Protein AF-A0A5B0E0C5-F1 (afdb_monomer)

Solvent-accessible surface area (backbone atoms only — not comparable to full-atom values): 12054 Å² total; per-residue (Å²): 98,39,35,40,28,27,58,35,33,71,45,57,53,33,48,33,28,38,76,71,72,29,52,38,32,21,15,15,78,53,71,60,78,51,89,74,62,66,46,72,39,62,48,81,82,54,51,77,75,72,45,58,34,36,38,34,46,52,90,41,83,67,39,26,38,94,46,55,49,54,47,16,29,95,55,31,80,88,58,38,73,24,61,70,48,48,49,49,24,49,53,55,24,49,54,49,34,50,44,69,75,63,53,76,39,59,30,31,37,39,42,35,52,60,53,27,71,73,36,32,72,67,52,48,77,61,79,43,74,48,46,32,15,35,25,13,77,44,79,87,42,83,17,25,31,55,55,58,40,24,33,38,69,32,71,80,58,75,81,87,73,72,78,33,77,46,86,52,87,80,36,39,52,57,68,74,66,58,68,90,48,96,54,61,61,60,44,52,52,66,60,63,61,81,41,63,40,45,21,41,50,46,34,46,58,53,46,52,48,55,51,51,55,53,53,51,55,53,51,54,65,73,75,107

Sequence (224 aa):
MRVLIGGEHNGVVRDAFIARGHYAVSCDFSPSKVGGPHHQGDWSDIEGDGWDLAIFHRTCTFLANSGAKHLYLNMSKNGGLNEDRWLEMGRHAWAFWHHMQNCPVRFAAWENPVMLGYAQLMIGKPDQIVQPWWFGHDENGPDNVKKATAWRLKGGLPKLGPTGTLDGSTARDEVHQMAPTADPEERRMARSKFTPGHAEAIAEQWGDWVRMCKEAELLERNVA

Mean predicted aligned error: 3.34 Å

Organism: NCBI:txid2565783

Secondary structure (DSSP, 8-state):
-EEEEET-SS-HHHHHHHHTT-EEEEEESSPPSSSS-EEES-GGGTTTS--SEEEEE---TTTBGGGGGGGBGGGSGGG-B-HHHHHHHHHHHHHHHHHHHH---SEEEEEEESB-HHHHHHH---SEEE-GGGG---TTSTT-B---EEEEEETTPPPPPP-SS--STT-B-HHHHPPPPSSHHHHHHHHHPPPHHHHHHHHHHHHHHHHHHHHHHHHHHHH-

pLDDT: mean 95.89, std 4.1, range [62.88, 98.88]

Foldseek 3Di:
DEEEEEQDQACLLVVLLVVVVYHYEYEECDHRPDDDHYHNDHCVVCLPVDGLEYEHEDDCCLWAPLCVLVQAPVSDVVRPGPVVSVVVLVVSLQVLQVCVVPRPHQKYKYKDFHTDPVSCVRNPAAPDWDALQLQDADLPAPSLAGTIIGMHTGNPQDDQGRPYDDPNPSRYDCLSPPDQDPDNVVNVVVSSDDGNSVSNSCSPRRVVVSVVVVVVVVVVVVVD

Radius of gyration: 18.38 Å; Cα contacts (8 Å, |Δi|>4): 413; chains: 1; bounding box: 56×35×52 Å

Nearest PDB structures (foldseek):
  3ax6-assembly2_C  TM=6.712E-01  e=2.598E-02  Thermotoga maritima MSB8
  7xqm-assembly1_D  TM=7.383E-01  e=6.547E-02  Thermus thermophilus HB27
  3ax6-assembly2_D  TM=6.364E-01  e=5.788E-02  Thermotoga maritima MSB8
  6nei-assembly1_A  TM=5.055E-01  e=1.458E-01  Thalictrum flavum subsp. glaucum
  3d4o-assembly2_B  TM=5.574E-01  e=9.048E+00  Halalkalibacterium halodurans

Structure (mmCIF, N/CA/C/O backbone):
data_AF-A0A5B0E0C5-F1
#
_entry.id   AF-A0A5B0E0C5-F1
#
loop_
_atom_site.group_PDB
_atom_site.id
_atom_site.type_symbol
_atom_site.label_atom_id
_atom_site.label_alt_id
_atom_site.label_comp_id
_atom_site.label_asym_id
_atom_site.label_entity_id
_atom_site.label_seq_id
_atom_site.pdbx_PDB_ins_code
_atom_site.Cartn_x
_atom_site.Cartn_y
_atom_s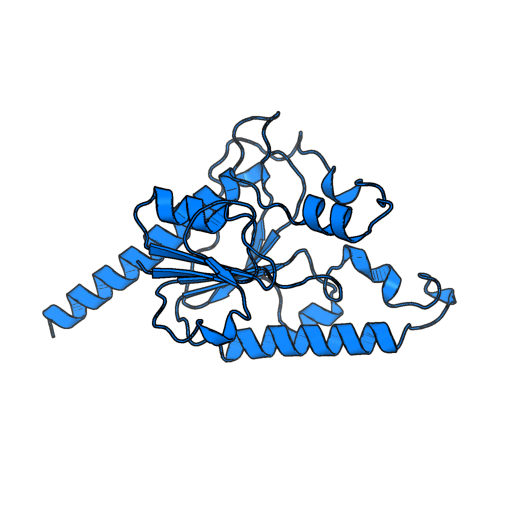ite.Cartn_z
_atom_site.occupancy
_atom_site.B_iso_or_equiv
_atom_site.auth_seq_id
_atom_site.auth_comp_id
_atom_site.auth_asym_id
_atom_site.auth_atom_id
_atom_site.pdbx_PDB_model_num
ATOM 1 N N . MET A 1 1 ? -11.634 -1.631 16.302 1.00 96.94 1 MET A N 1
ATOM 2 C CA . MET A 1 1 ? -12.191 -2.066 15.002 1.00 96.94 1 MET A CA 1
ATOM 3 C C . MET A 1 1 ? -11.461 -3.313 14.524 1.00 96.94 1 MET A C 1
ATOM 5 O O . MET A 1 1 ? -10.404 -3.613 15.080 1.00 96.94 1 MET A O 1
ATOM 9 N N . ARG A 1 2 ? -12.030 -4.030 13.552 1.00 98.56 2 ARG A N 1
ATOM 10 C CA . ARG A 1 2 ? -11.416 -5.197 12.903 1.00 98.56 2 ARG A CA 1
ATOM 11 C C . ARG A 1 2 ? -10.767 -4.773 11.584 1.00 98.56 2 ARG A C 1
ATOM 13 O O . ARG A 1 2 ? -11.458 -4.208 10.740 1.00 98.56 2 ARG A O 1
ATOM 20 N N . VAL A 1 3 ? -9.480 -5.059 11.403 1.00 98.81 3 VAL A N 1
ATOM 21 C CA . VAL A 1 3 ? -8.690 -4.632 10.237 1.00 98.81 3 VAL A CA 1
ATOM 22 C C . VAL A 1 3 ? -8.048 -5.825 9.531 1.00 98.81 3 VAL A C 1
ATOM 24 O O . VAL A 1 3 ? -7.378 -6.631 10.174 1.00 98.81 3 VAL A O 1
ATOM 27 N N . LEU A 1 4 ? -8.220 -5.910 8.213 1.00 98.81 4 LEU A N 1
ATOM 28 C CA . LEU A 1 4 ? -7.542 -6.880 7.352 1.00 98.81 4 LEU A CA 1
ATOM 29 C C . LEU A 1 4 ? -6.406 -6.203 6.583 1.00 98.81 4 LEU A C 1
ATOM 31 O O . LEU A 1 4 ? -6.620 -5.165 5.960 1.00 98.81 4 LEU A O 1
ATOM 35 N N . ILE A 1 5 ? -5.219 -6.807 6.580 1.00 98.69 5 ILE A N 1
ATOM 36 C CA . ILE A 1 5 ? -4.084 -6.371 5.764 1.00 98.69 5 ILE A CA 1
ATOM 37 C C . ILE A 1 5 ? -3.712 -7.502 4.798 1.00 98.69 5 ILE A C 1
ATOM 39 O O . ILE A 1 5 ? -2.958 -8.408 5.143 1.00 98.69 5 ILE A O 1
ATOM 43 N N . GLY A 1 6 ? -4.271 -7.474 3.589 1.00 98.00 6 GLY A N 1
ATOM 44 C CA . GLY A 1 6 ? -4.001 -8.449 2.531 1.00 98.00 6 GLY A CA 1
ATOM 45 C C . GLY A 1 6 ? -2.699 -8.162 1.782 1.00 98.00 6 GLY A C 1
ATOM 46 O O . GLY A 1 6 ? -2.396 -7.013 1.476 1.00 98.00 6 GLY A O 1
ATOM 47 N N . GLY A 1 7 ? -1.941 -9.207 1.456 1.00 95.56 7 GLY A N 1
ATOM 48 C CA . GLY A 1 7 ? -0.631 -9.127 0.804 1.00 95.56 7 GLY A CA 1
ATOM 49 C C . GLY A 1 7 ? 0.510 -8.695 1.731 1.00 95.56 7 GLY A C 1
ATOM 50 O O . GLY A 1 7 ? 1.507 -8.151 1.255 1.00 95.56 7 GLY A O 1
ATOM 51 N N . GLU A 1 8 ? 0.363 -8.881 3.048 1.00 94.56 8 GLU A N 1
ATOM 52 C CA . GLU A 1 8 ? 1.384 -8.524 4.036 1.00 94.56 8 GLU A CA 1
ATOM 53 C C . GLU A 1 8 ? 1.875 -9.741 4.830 1.00 94.56 8 GLU A C 1
ATOM 55 O O . GLU A 1 8 ? 1.153 -10.326 5.632 1.00 94.56 8 GLU A O 1
ATOM 60 N N . HIS A 1 9 ? 3.170 -10.035 4.716 1.00 90.69 9 HIS A N 1
ATOM 61 C CA . HIS A 1 9 ? 3.862 -11.015 5.563 1.00 90.69 9 HIS A CA 1
ATOM 62 C C . HIS A 1 9 ? 4.820 -10.377 6.588 1.00 90.69 9 HIS A C 1
ATOM 64 O O . HIS A 1 9 ? 5.252 -11.056 7.518 1.00 90.69 9 HIS A O 1
ATOM 70 N N . ASN A 1 10 ? 5.177 -9.089 6.449 1.00 92.06 10 ASN A N 1
ATOM 71 C CA . ASN A 1 10 ? 6.118 -8.410 7.363 1.00 92.06 10 ASN A CA 1
ATOM 72 C C . ASN A 1 10 ? 5.461 -7.872 8.645 1.00 92.06 10 ASN A C 1
ATOM 74 O O . ASN A 1 10 ? 6.181 -7.542 9.579 1.00 92.06 10 ASN A O 1
ATOM 78 N N . GLY A 1 11 ? 4.129 -7.763 8.676 1.00 95.25 11 GLY A N 1
ATOM 79 C CA . GLY A 1 11 ? 3.355 -7.337 9.846 1.00 95.25 11 GLY A CA 1
ATOM 80 C C . GLY A 1 11 ? 3.430 -5.849 10.201 1.00 95.25 11 GLY A C 1
ATOM 81 O O . GLY A 1 11 ? 2.867 -5.467 11.214 1.00 95.25 11 GLY A O 1
ATOM 82 N N . VAL A 1 12 ? 4.087 -4.998 9.407 1.00 97.44 12 VAL A N 1
ATOM 83 C CA . VAL A 1 12 ? 4.350 -3.590 9.767 1.00 97.44 12 VAL A CA 1
ATOM 84 C C . VAL A 1 12 ? 3.052 -2.787 9.908 1.00 97.44 12 VAL A C 1
ATOM 86 O O . VAL A 1 12 ? 2.867 -2.083 10.898 1.00 97.44 12 VAL A O 1
ATOM 89 N N . VAL A 1 13 ? 2.135 -2.908 8.945 1.00 98.38 13 VAL A N 1
ATOM 90 C CA . VAL A 1 13 ? 0.839 -2.219 8.977 1.00 98.38 13 VAL A CA 1
ATOM 91 C C . VAL A 1 13 ? -0.073 -2.868 10.011 1.00 98.38 13 VAL A C 1
ATOM 93 O O . VAL A 1 13 ? -0.671 -2.160 10.821 1.00 98.38 13 VAL A O 1
ATOM 96 N N . ARG A 1 14 ? -0.142 -4.206 10.052 1.00 98.44 14 ARG A N 1
ATOM 97 C CA . ARG A 1 14 ? -0.896 -4.930 11.088 1.00 98.44 14 ARG A CA 1
ATOM 98 C C . ARG A 1 14 ? -0.499 -4.487 12.497 1.00 98.44 14 ARG A C 1
ATOM 100 O O . ARG A 1 14 ? -1.372 -4.168 13.302 1.00 98.44 14 ARG A O 1
ATOM 107 N N . ASP A 1 15 ? 0.794 -4.462 12.789 1.00 98.38 15 ASP A N 1
ATOM 108 C CA . ASP A 1 15 ? 1.309 -4.169 14.124 1.00 98.38 15 ASP A CA 1
ATOM 109 C C . ASP A 1 15 ? 1.079 -2.701 14.498 1.00 98.38 15 ASP A C 1
ATOM 111 O O . ASP A 1 15 ? 0.745 -2.424 15.649 1.00 98.38 15 ASP A O 1
ATOM 115 N N . ALA A 1 16 ? 1.122 -1.775 13.531 1.00 98.56 16 ALA A N 1
ATOM 116 C CA . ALA A 1 16 ? 0.711 -0.387 13.748 1.00 98.56 16 ALA A CA 1
ATOM 117 C C . ALA A 1 16 ? -0.768 -0.272 14.174 1.00 98.56 16 ALA A C 1
ATOM 119 O O . ALA A 1 16 ? -1.091 0.475 15.100 1.00 98.56 16 ALA A O 1
ATOM 120 N N . PHE A 1 17 ? -1.680 -1.050 13.575 1.00 98.75 17 PHE A N 1
ATOM 121 C CA . PHE A 1 17 ? -3.076 -1.100 14.032 1.00 98.75 17 PHE A CA 1
ATOM 122 C C . PHE A 1 17 ? -3.219 -1.767 15.413 1.00 98.75 17 PHE A C 1
ATOM 124 O O . PHE A 1 17 ? -3.984 -1.273 16.246 1.00 98.75 17 PHE A O 1
ATOM 131 N N . ILE A 1 18 ? -2.483 -2.852 15.687 1.00 98.56 18 ILE A N 1
ATOM 132 C CA . ILE A 1 18 ? -2.491 -3.528 17.001 1.00 98.56 18 ILE A CA 1
ATOM 133 C C . ILE A 1 18 ? -2.004 -2.585 18.103 1.00 98.56 18 ILE A C 1
ATOM 135 O O . ILE A 1 18 ? -2.631 -2.512 19.160 1.00 98.56 18 ILE A O 1
ATOM 139 N N . ALA A 1 19 ? -0.940 -1.819 17.853 1.00 98.25 19 ALA A N 1
ATOM 140 C CA . ALA A 1 19 ? -0.394 -0.849 18.801 1.00 98.25 19 ALA A CA 1
ATOM 141 C C . ALA A 1 19 ? -1.416 0.230 19.203 1.00 98.25 19 ALA A C 1
ATOM 143 O O . ALA A 1 19 ? -1.362 0.754 20.313 1.00 98.25 19 ALA A O 1
ATOM 144 N N . ARG A 1 20 ? -2.397 0.512 18.335 1.00 98.06 20 ARG A N 1
ATOM 145 C CA . ARG A 1 20 ? -3.521 1.429 18.596 1.00 98.06 20 ARG A CA 1
ATOM 146 C C . ARG A 1 20 ? -4.748 0.747 19.221 1.00 98.06 20 ARG A C 1
ATOM 148 O O . ARG A 1 20 ? -5.813 1.352 19.323 1.00 98.06 20 ARG A O 1
ATOM 155 N N . GLY A 1 21 ? -4.629 -0.515 19.635 1.00 97.88 21 GLY A N 1
ATOM 156 C CA . GLY A 1 21 ? -5.704 -1.275 20.280 1.00 97.88 21 GLY A CA 1
ATOM 157 C C . GLY A 1 21 ? -6.756 -1.822 19.311 1.00 97.88 21 GLY A C 1
ATOM 158 O O . GLY A 1 21 ? -7.884 -2.115 19.713 1.00 97.88 21 GLY A O 1
ATOM 159 N N . HIS A 1 22 ? -6.436 -1.939 18.021 1.00 98.25 22 HIS A N 1
ATOM 160 C CA . HIS A 1 22 ? -7.326 -2.557 17.043 1.00 98.25 22 HIS A CA 1
ATOM 161 C C . HIS A 1 22 ? -7.067 -4.061 16.909 1.00 98.25 22 HIS A C 1
ATOM 163 O O . HIS A 1 22 ? -5.956 -4.544 17.106 1.00 98.25 22 HIS A O 1
ATOM 169 N N . TYR A 1 23 ? -8.104 -4.812 16.535 1.00 98.44 23 TYR A N 1
ATOM 170 C CA . TYR A 1 23 ? -7.944 -6.205 16.135 1.00 98.44 23 TYR A CA 1
ATOM 171 C C . TYR A 1 23 ? -7.517 -6.226 14.669 1.00 98.44 23 TYR A C 1
ATOM 173 O O . TYR A 1 23 ? -8.329 -5.893 13.806 1.00 98.44 23 TYR A O 1
ATOM 181 N N . ALA A 1 24 ? -6.266 -6.579 14.383 1.00 98.69 24 ALA A N 1
ATOM 182 C CA . ALA A 1 24 ? -5.739 -6.592 13.023 1.00 98.69 24 ALA A CA 1
ATOM 183 C C . ALA A 1 24 ? -5.134 -7.949 12.661 1.00 98.69 24 ALA A C 1
ATOM 185 O O . ALA A 1 24 ? -4.434 -8.559 13.470 1.00 98.69 24 ALA A O 1
ATOM 186 N N . VAL A 1 25 ? -5.392 -8.398 11.434 1.00 98.69 25 VAL A N 1
ATOM 187 C CA . VAL A 1 25 ? -4.877 -9.656 10.881 1.00 98.69 25 VAL A CA 1
ATOM 188 C C . VAL A 1 25 ? -4.207 -9.363 9.549 1.00 98.69 25 VAL A C 1
ATOM 190 O O . VAL A 1 25 ? -4.807 -8.738 8.674 1.00 98.69 25 VAL A O 1
ATOM 193 N N . SER A 1 26 ? -2.963 -9.814 9.393 1.00 98.38 26 SER A N 1
ATOM 194 C CA . SER A 1 26 ? -2.293 -9.805 8.093 1.00 98.38 26 SER A CA 1
ATOM 195 C C . SER A 1 26 ? -2.597 -11.087 7.319 1.00 98.38 26 SER A C 1
ATOM 197 O O . SER A 1 26 ? -2.870 -12.126 7.918 1.00 98.38 26 SER A O 1
ATOM 199 N N . CYS A 1 27 ? -2.549 -11.030 5.994 1.00 98.00 27 CYS A N 1
ATOM 200 C CA . CYS A 1 27 ? -2.839 -12.154 5.114 1.00 98.00 27 CYS A CA 1
ATOM 201 C C . CYS A 1 27 ? -1.841 -12.190 3.957 1.00 98.00 27 CYS A C 1
ATOM 203 O O . CYS A 1 27 ? -1.684 -11.191 3.262 1.00 98.00 27 CYS A O 1
ATOM 205 N N . ASP A 1 28 ? -1.173 -13.317 3.731 1.00 96.50 28 ASP A N 1
ATOM 206 C CA . ASP A 1 28 ? -0.223 -13.522 2.626 1.00 96.50 28 ASP A CA 1
ATOM 207 C C . ASP A 1 28 ? -0.119 -15.030 2.346 1.00 96.50 28 ASP A C 1
ATOM 209 O O . ASP A 1 28 ? -0.372 -15.846 3.228 1.00 96.50 28 ASP A O 1
ATOM 213 N N . PHE A 1 29 ? 0.274 -15.428 1.137 1.00 95.44 29 PHE A N 1
ATOM 214 C CA . PHE A 1 29 ? 0.568 -16.840 0.856 1.00 95.44 29 PHE A CA 1
AT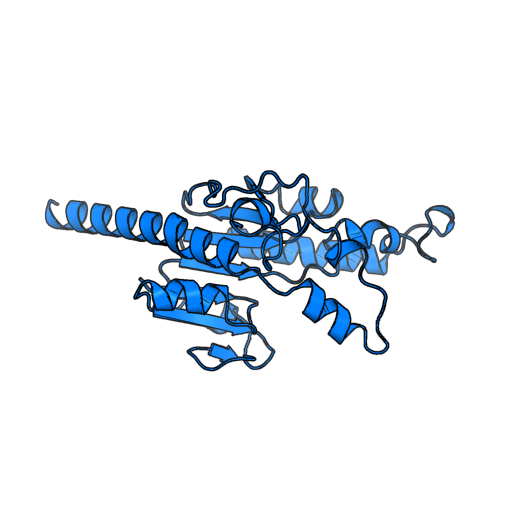OM 215 C C . PHE A 1 29 ? 1.815 -17.329 1.608 1.00 95.44 29 PHE A C 1
ATOM 217 O O . PHE A 1 29 ? 1.962 -18.518 1.909 1.00 95.44 29 PHE A O 1
ATOM 224 N N . SER A 1 30 ? 2.727 -16.404 1.895 1.00 93.00 30 SER A N 1
ATOM 225 C CA . SER A 1 30 ? 3.944 -16.631 2.662 1.00 93.00 30 SER A CA 1
ATOM 226 C C . SER A 1 30 ? 3.631 -16.614 4.157 1.00 93.00 30 SER A C 1
ATOM 228 O O . SER A 1 30 ? 2.822 -15.795 4.590 1.00 93.00 30 SER A O 1
ATOM 230 N N . PRO A 1 31 ? 4.316 -17.428 4.975 1.00 94.88 31 PRO A N 1
ATOM 231 C CA . PRO A 1 31 ? 4.191 -17.319 6.421 1.00 94.88 31 PRO A CA 1
ATOM 232 C C . PRO A 1 31 ? 4.636 -15.930 6.897 1.00 94.88 31 PRO A C 1
ATOM 234 O O . PRO A 1 31 ? 5.540 -15.312 6.318 1.00 94.88 31 PRO A O 1
ATOM 237 N N . SER A 1 32 ? 4.040 -15.451 7.990 1.00 93.44 32 SER A N 1
ATOM 238 C CA . SER A 1 32 ? 4.472 -14.195 8.599 1.00 93.44 32 SER A CA 1
ATOM 239 C C . SER A 1 32 ? 5.934 -14.277 9.046 1.00 93.44 32 SER A C 1
ATOM 241 O O . SER A 1 32 ? 6.369 -15.262 9.640 1.00 93.44 32 SER A O 1
ATOM 243 N N . LYS A 1 33 ? 6.701 -13.215 8.776 1.00 90.62 33 LYS A N 1
ATOM 244 C CA . LYS A 1 33 ? 8.105 -13.096 9.205 1.00 90.62 33 LYS A CA 1
ATOM 245 C C . LYS A 1 33 ? 8.259 -12.708 10.675 1.00 90.62 33 LYS A C 1
ATOM 247 O O . LYS A 1 33 ? 9.368 -12.737 11.200 1.00 90.62 33 LYS A O 1
ATOM 252 N N . VAL A 1 34 ? 7.165 -12.314 11.314 1.00 91.19 34 VAL A N 1
ATOM 253 C CA . VAL A 1 34 ? 7.100 -11.882 12.710 1.00 91.19 34 VAL A CA 1
ATOM 254 C C . VAL A 1 34 ? 5.926 -12.581 13.396 1.00 91.19 34 VAL A C 1
ATOM 256 O O . VAL A 1 34 ? 5.030 -13.104 12.737 1.00 91.19 34 VAL A O 1
ATOM 259 N N . GLY A 1 35 ? 5.915 -12.605 14.728 1.00 92.19 35 GLY A N 1
ATOM 260 C CA . GLY A 1 35 ? 4.761 -13.113 15.474 1.00 92.19 35 GLY A CA 1
ATOM 261 C C . GLY A 1 35 ? 3.515 -12.240 15.276 1.00 92.19 35 GLY A C 1
ATOM 262 O O . GLY A 1 35 ? 3.615 -11.101 14.829 1.00 92.19 35 GLY A O 1
ATOM 263 N N . GLY A 1 36 ? 2.340 -12.766 15.629 1.00 94.25 36 GLY A N 1
ATOM 264 C CA . GLY A 1 36 ? 1.072 -12.026 15.634 1.00 94.25 36 GLY A CA 1
ATOM 265 C C . GLY A 1 36 ? -0.027 -12.677 14.787 1.00 94.25 36 GLY A C 1
ATOM 266 O O . GLY A 1 36 ? 0.220 -13.692 14.132 1.00 94.25 36 GLY A O 1
ATOM 267 N N . PRO A 1 37 ? -1.252 -12.120 14.800 1.00 97.75 37 PRO A N 1
ATOM 268 C CA . PRO A 1 37 ? -2.365 -12.649 14.020 1.00 97.75 37 PRO A CA 1
ATOM 269 C C . PRO A 1 37 ? -2.050 -12.631 12.521 1.00 97.75 37 PRO A C 1
ATOM 271 O O . PRO A 1 37 ? -1.693 -11.593 11.956 1.00 97.75 37 PRO A O 1
ATOM 274 N N . HIS A 1 38 ? -2.168 -13.788 11.879 1.00 98.19 38 HIS A N 1
ATOM 275 C CA . HIS A 1 38 ? -1.857 -13.949 10.467 1.00 98.19 38 HIS A CA 1
ATOM 276 C C . HIS A 1 38 ? -2.687 -15.080 9.860 1.00 98.19 38 HIS A C 1
ATOM 278 O O . HIS A 1 38 ? -2.786 -16.159 10.443 1.00 98.19 38 HIS A O 1
ATOM 284 N N . HIS A 1 39 ? -3.256 -14.830 8.687 1.00 98.12 39 HIS A N 1
ATOM 285 C CA . HIS A 1 39 ? -3.874 -15.842 7.846 1.00 98.12 39 HIS A CA 1
ATOM 286 C C . HIS A 1 39 ? -2.928 -16.168 6.690 1.00 98.12 39 HIS A C 1
ATOM 288 O O . HIS A 1 39 ? -2.638 -15.306 5.864 1.00 98.12 39 HIS A O 1
ATOM 294 N N . GLN A 1 40 ? -2.443 -17.406 6.627 1.00 97.81 40 GLN A N 1
ATOM 295 C CA . GLN A 1 40 ? -1.623 -17.839 5.503 1.00 97.81 40 GLN A CA 1
ATOM 296 C C . GLN A 1 40 ? -2.528 -18.392 4.395 1.00 97.81 40 GLN A C 1
ATOM 298 O O . GLN A 1 40 ? -3.016 -19.515 4.511 1.00 97.81 40 GLN A O 1
ATOM 303 N N . GLY A 1 41 ? -2.754 -17.613 3.339 1.00 97.06 41 GLY A N 1
ATOM 304 C CA . GLY A 1 41 ? -3.728 -17.939 2.297 1.00 97.06 41 GLY A CA 1
ATOM 305 C C . GLY A 1 41 ? -4.070 -16.758 1.394 1.00 97.06 41 GLY A C 1
ATOM 306 O O . GLY A 1 41 ? -3.381 -15.732 1.397 1.00 97.06 41 GLY A O 1
ATOM 307 N N . ASP A 1 42 ? -5.132 -16.923 0.606 1.00 96.81 42 ASP A N 1
ATOM 308 C CA . ASP A 1 42 ? -5.673 -15.853 -0.227 1.00 96.81 42 ASP A CA 1
ATOM 309 C C . ASP A 1 42 ? -6.593 -14.972 0.631 1.00 96.81 42 ASP A C 1
ATOM 311 O O . ASP A 1 42 ? -7.433 -15.465 1.378 1.00 96.81 42 ASP A O 1
ATOM 315 N N . TRP A 1 43 ? -6.476 -13.645 0.534 1.00 97.31 43 TRP A N 1
ATOM 316 C CA . TRP A 1 43 ? -7.344 -12.755 1.316 1.00 97.31 43 TRP A CA 1
ATOM 317 C C . TRP A 1 43 ? -8.827 -12.917 0.964 1.00 97.31 43 TRP A C 1
ATOM 319 O O . TRP A 1 43 ? -9.674 -12.565 1.783 1.00 97.31 43 TRP A O 1
ATOM 329 N N . SER A 1 44 ? -9.156 -13.441 -0.223 1.00 96.50 44 SER A N 1
ATOM 330 C CA . SER A 1 44 ? -10.537 -13.731 -0.624 1.00 96.50 44 SER A CA 1
ATOM 331 C C . SER A 1 44 ? -11.202 -14.793 0.255 1.00 96.50 44 SER A C 1
ATOM 333 O O . SER A 1 44 ? -12.425 -14.777 0.386 1.00 96.50 44 SER A O 1
ATOM 335 N N . ASP A 1 45 ? -10.413 -15.630 0.938 1.00 97.56 45 ASP A N 1
ATOM 336 C CA . ASP A 1 45 ? -10.909 -16.632 1.884 1.00 97.56 45 ASP A CA 1
ATOM 337 C C . ASP A 1 45 ? -11.516 -15.994 3.145 1.00 97.56 45 ASP A C 1
ATOM 339 O O . ASP A 1 45 ? -12.375 -16.598 3.785 1.00 97.56 45 ASP A O 1
ATOM 343 N N . ILE A 1 46 ? -11.081 -14.778 3.506 1.00 98.25 46 ILE A N 1
ATOM 344 C CA . ILE A 1 46 ? -11.444 -14.124 4.776 1.00 98.25 46 ILE A CA 1
ATOM 345 C C . ILE A 1 46 ? -11.981 -12.698 4.625 1.00 98.25 46 ILE A C 1
ATOM 347 O O . ILE A 1 46 ? -12.466 -12.124 5.597 1.00 98.25 46 ILE A O 1
ATOM 351 N N . GLU A 1 47 ? -11.921 -12.064 3.449 1.00 97.69 47 GLU A N 1
ATOM 352 C CA . GLU A 1 47 ? -12.343 -10.660 3.294 1.00 97.69 47 GLU A CA 1
ATOM 353 C C . GLU A 1 47 ? -13.842 -10.430 3.557 1.00 97.69 47 GLU A C 1
ATOM 355 O O . GLU A 1 47 ? -14.255 -9.306 3.847 1.00 97.69 47 GLU A O 1
ATOM 360 N N . GLY A 1 48 ? -14.646 -11.496 3.518 1.00 97.75 48 GLY A N 1
ATOM 361 C CA . GLY A 1 48 ? -16.068 -11.496 3.863 1.00 97.75 48 GLY A CA 1
ATOM 362 C C . GLY A 1 48 ? -16.376 -11.534 5.365 1.00 97.75 48 GLY A C 1
ATOM 363 O O . GLY A 1 48 ? -17.537 -11.389 5.740 1.00 97.75 48 GLY A O 1
ATOM 364 N N . ASP A 1 49 ? -15.375 -11.663 6.241 1.00 98.25 49 ASP A N 1
ATOM 365 C CA . ASP A 1 49 ? -15.576 -11.972 7.668 1.00 98.25 49 ASP A CA 1
ATOM 366 C C . ASP A 1 49 ? -16.049 -10.786 8.531 1.00 98.25 49 ASP A C 1
ATOM 368 O O . ASP A 1 49 ? -15.952 -10.824 9.763 1.00 98.25 49 ASP A O 1
ATOM 372 N N . GLY A 1 50 ? -16.566 -9.716 7.922 1.00 97.38 50 GLY A N 1
ATOM 373 C CA . GLY A 1 50 ? -17.085 -8.540 8.626 1.00 97.38 50 GLY A CA 1
ATOM 374 C C . GLY A 1 50 ? -15.988 -7.605 9.144 1.00 97.38 50 GLY A C 1
ATOM 375 O O . GLY A 1 50 ? -16.008 -7.205 10.311 1.00 97.38 50 GLY A O 1
ATOM 376 N N . TRP A 1 51 ? -15.011 -7.291 8.290 1.00 98.56 51 TRP A N 1
ATOM 377 C CA . TRP A 1 51 ? -13.968 -6.302 8.568 1.00 98.56 51 TRP A CA 1
ATOM 378 C C . TRP A 1 51 ? -14.516 -4.875 8.523 1.00 98.56 51 TRP A C 1
ATOM 380 O O . TRP A 1 51 ? -15.375 -4.548 7.705 1.00 98.56 51 TRP A O 1
ATOM 390 N N . ASP A 1 52 ? -13.978 -4.013 9.383 1.00 98.62 52 ASP A N 1
ATOM 391 C CA . ASP A 1 52 ? -14.291 -2.584 9.374 1.00 98.62 52 ASP A CA 1
ATOM 392 C C . ASP A 1 52 ? -13.434 -1.839 8.343 1.00 98.62 52 ASP A C 1
ATOM 394 O O . ASP A 1 52 ? -13.911 -0.915 7.694 1.00 98.62 52 ASP A O 1
ATOM 398 N N . LEU A 1 53 ? -12.174 -2.255 8.187 1.00 98.88 53 LEU A N 1
ATOM 399 C CA . LEU A 1 53 ? -11.203 -1.692 7.252 1.00 98.88 53 LEU A CA 1
ATOM 400 C C . LEU A 1 53 ? -10.390 -2.820 6.611 1.00 98.88 53 LEU A C 1
ATOM 402 O O . LEU A 1 53 ? -9.947 -3.729 7.313 1.00 98.88 53 LEU A O 1
ATOM 406 N N . ALA A 1 54 ? -10.153 -2.743 5.302 1.00 98.81 54 ALA A N 1
ATOM 407 C CA . ALA A 1 54 ? -9.229 -3.634 4.607 1.00 98.81 54 ALA A CA 1
ATOM 408 C C . ALA A 1 54 ? -8.190 -2.861 3.785 1.00 98.81 54 ALA A C 1
ATOM 410 O O . ALA A 1 54 ? -8.518 -1.924 3.060 1.00 98.81 54 ALA A O 1
ATOM 411 N N . ILE A 1 55 ? -6.928 -3.263 3.887 1.00 98.81 55 ILE A N 1
ATOM 412 C CA . ILE A 1 55 ? -5.806 -2.690 3.143 1.00 98.81 55 ILE A CA 1
ATOM 413 C C . ILE A 1 55 ? -5.181 -3.810 2.324 1.00 98.81 55 ILE A C 1
ATOM 415 O O . ILE A 1 55 ? -4.822 -4.845 2.874 1.00 98.81 55 ILE A O 1
ATOM 419 N N . PHE A 1 56 ? -5.051 -3.615 1.016 1.00 98.50 56 PHE A N 1
ATOM 420 C CA . PHE A 1 56 ? -4.563 -4.642 0.100 1.00 98.50 56 PHE A CA 1
ATOM 421 C C . PHE A 1 56 ? -3.274 -4.200 -0.594 1.00 98.50 56 PHE A C 1
ATOM 423 O O . PHE A 1 56 ? -3.290 -3.323 -1.460 1.00 98.50 56 PHE A O 1
ATOM 430 N N . HIS A 1 57 ? -2.169 -4.863 -0.263 1.00 96.31 57 HIS A N 1
ATOM 431 C CA . HIS A 1 57 ? -0.883 -4.770 -0.947 1.00 96.31 57 HIS A CA 1
ATOM 432 C C . HIS A 1 57 ? -0.853 -5.743 -2.126 1.00 96.31 57 HIS A C 1
ATOM 434 O O . HIS A 1 57 ? -0.597 -6.938 -1.983 1.00 96.31 57 HIS A O 1
ATOM 440 N N . ARG A 1 58 ? -1.151 -5.245 -3.329 1.00 91.69 58 ARG A N 1
ATOM 441 C CA . ARG A 1 58 ? -1.268 -6.106 -4.514 1.00 91.69 58 ARG A CA 1
ATOM 442 C C . ARG A 1 58 ? 0.082 -6.350 -5.178 1.00 91.69 58 ARG A C 1
ATOM 444 O O . ARG A 1 58 ? 0.916 -5.452 -5.296 1.00 91.69 58 ARG A O 1
ATOM 451 N N . THR A 1 59 ? 0.267 -7.548 -5.732 1.00 87.69 59 THR A N 1
ATOM 452 C CA . THR A 1 59 ? 1.441 -7.866 -6.553 1.00 87.69 59 THR A CA 1
ATOM 453 C C . THR A 1 59 ? 1.553 -6.901 -7.734 1.00 87.69 59 THR A C 1
ATOM 455 O O . THR A 1 59 ? 0.628 -6.742 -8.527 1.00 87.69 59 THR A O 1
ATOM 458 N N . CYS A 1 60 ? 2.716 -6.266 -7.876 1.00 88.88 60 CYS A N 1
ATOM 459 C CA . CYS A 1 60 ? 2.936 -5.197 -8.849 1.00 88.88 60 CYS A CA 1
ATOM 460 C C . CYS A 1 60 ? 3.762 -5.621 -10.073 1.00 88.88 60 CYS A C 1
ATOM 462 O O . CYS A 1 60 ? 4.004 -4.797 -10.955 1.00 88.88 60 CYS A O 1
ATOM 464 N N . THR A 1 61 ? 4.176 -6.892 -10.150 1.00 91.56 61 THR A N 1
ATOM 465 C CA . THR A 1 61 ? 5.124 -7.419 -11.146 1.00 91.56 61 THR A CA 1
ATOM 466 C C . THR A 1 61 ?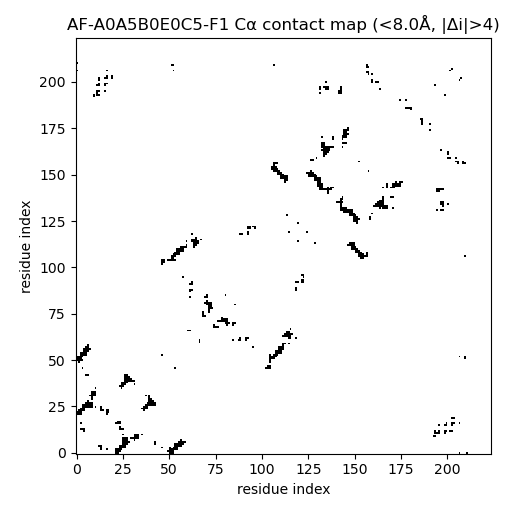 4.781 -7.011 -12.571 1.00 91.56 61 THR A C 1
ATOM 468 O O . THR A 1 61 ? 5.674 -6.563 -13.284 1.00 91.56 61 THR A O 1
ATOM 471 N N . PHE A 1 62 ? 3.516 -7.129 -12.981 1.00 96.00 62 PHE A N 1
ATOM 472 C CA . PHE A 1 62 ? 3.050 -6.805 -14.336 1.00 96.00 62 PHE A CA 1
ATOM 473 C C . PHE A 1 62 ? 2.468 -5.397 -14.481 1.00 96.00 62 PHE A C 1
ATOM 475 O O . PHE A 1 62 ? 2.254 -4.939 -15.599 1.00 96.00 62 PHE A O 1
ATOM 482 N N . LEU A 1 63 ? 2.235 -4.700 -13.368 1.00 96.94 63 LEU A N 1
ATOM 483 C CA . LEU A 1 63 ? 1.514 -3.428 -13.344 1.00 96.94 63 LEU A CA 1
ATOM 484 C C . LEU A 1 63 ? 2.435 -2.222 -13.143 1.00 96.94 63 LEU A C 1
ATOM 486 O O . LEU A 1 63 ? 2.082 -1.119 -13.549 1.00 96.94 63 LEU A O 1
ATOM 490 N N . ALA A 1 64 ? 3.604 -2.397 -12.523 1.00 95.25 64 ALA A N 1
ATOM 491 C CA . ALA A 1 64 ? 4.497 -1.301 -12.159 1.00 95.25 64 ALA A CA 1
ATOM 492 C C . ALA A 1 64 ? 5.134 -0.614 -13.380 1.00 95.25 64 ALA A C 1
ATOM 494 O O . ALA A 1 64 ? 5.690 -1.266 -14.266 1.00 95.25 64 ALA A O 1
ATOM 495 N N . ASN A 1 65 ? 5.161 0.722 -13.376 1.00 95.69 65 ASN A N 1
ATOM 496 C CA . ASN A 1 65 ? 5.774 1.523 -14.438 1.00 95.69 65 ASN A CA 1
ATOM 497 C C . ASN A 1 65 ? 7.290 1.294 -14.560 1.00 95.69 65 ASN A C 1
ATOM 499 O O . ASN A 1 65 ? 7.851 1.350 -15.650 1.00 95.69 65 ASN A O 1
ATOM 503 N N . SER A 1 66 ? 7.958 0.956 -13.456 1.00 91.38 66 SER A N 1
ATOM 504 C CA . SER A 1 66 ? 9.375 0.565 -13.462 1.00 91.38 66 SER A CA 1
ATOM 505 C C . SER A 1 66 ? 9.651 -0.692 -14.302 1.00 91.38 66 SER A C 1
ATOM 507 O O . SER A 1 66 ? 10.787 -0.918 -14.716 1.00 91.38 66 SER A O 1
ATOM 509 N N . GLY A 1 67 ? 8.617 -1.486 -14.599 1.00 91.88 67 GLY A N 1
ATOM 510 C CA . GLY A 1 67 ? 8.670 -2.646 -15.482 1.00 91.88 67 GLY A CA 1
ATOM 511 C C . GLY A 1 67 ? 8.350 -2.357 -16.955 1.00 91.88 67 GLY A C 1
ATOM 512 O O . GLY A 1 67 ? 8.277 -3.310 -17.727 1.00 91.88 67 GLY A O 1
ATOM 513 N N . ALA A 1 68 ? 8.167 -1.096 -17.372 1.00 95.62 68 ALA A N 1
ATOM 514 C CA . ALA A 1 68 ? 7.684 -0.736 -18.716 1.00 95.62 68 ALA A CA 1
ATOM 515 C C . ALA A 1 68 ? 8.504 -1.331 -19.868 1.00 95.62 68 ALA A C 1
ATOM 517 O O . ALA A 1 68 ? 7.942 -1.717 -20.891 1.00 95.62 68 ALA A O 1
ATOM 518 N N . LYS A 1 69 ? 9.825 -1.462 -19.698 1.00 95.44 69 LYS A N 1
ATOM 519 C CA . LYS A 1 69 ? 10.703 -2.069 -20.708 1.00 95.44 69 LYS A CA 1
ATOM 520 C C . LYS A 1 69 ? 10.308 -3.507 -21.062 1.00 95.44 69 LYS A C 1
ATOM 522 O O . LYS A 1 69 ? 10.513 -3.922 -22.192 1.00 95.44 69 LYS A O 1
ATOM 527 N N . HIS A 1 70 ? 9.705 -4.250 -20.130 1.00 96.00 70 HIS A N 1
ATOM 528 C CA . HIS A 1 70 ? 9.317 -5.645 -20.348 1.00 96.00 70 HIS A CA 1
ATOM 529 C C . HIS A 1 70 ? 8.122 -5.800 -21.295 1.00 96.00 70 HIS A C 1
ATOM 531 O O . HIS A 1 70 ? 7.900 -6.904 -21.778 1.00 96.00 70 HIS A O 1
ATOM 537 N N . LEU A 1 71 ? 7.388 -4.718 -21.601 1.00 97.31 71 LEU A N 1
ATOM 538 C CA . LEU A 1 71 ? 6.319 -4.711 -22.613 1.00 97.31 71 LEU A CA 1
ATOM 539 C C . LEU A 1 71 ? 6.833 -4.956 -24.042 1.00 97.31 71 LEU A C 1
ATOM 541 O O . LEU A 1 71 ? 6.031 -5.076 -24.968 1.00 97.31 71 LEU A O 1
ATOM 545 N N . TYR A 1 72 ? 8.152 -5.017 -24.223 1.00 98.19 72 TYR A N 1
ATOM 546 C CA . TYR A 1 72 ? 8.808 -5.213 -25.504 1.00 98.19 72 TYR A CA 1
ATOM 547 C C . TYR A 1 72 ? 9.778 -6.395 -25.448 1.00 98.19 72 TYR A C 1
ATOM 549 O O . TYR A 1 72 ? 10.413 -6.647 -24.415 1.00 98.19 72 TYR A O 1
ATOM 557 N N . LEU A 1 73 ? 9.917 -7.113 -26.564 1.00 97.50 73 LEU A N 1
ATOM 558 C CA . LEU A 1 73 ? 10.903 -8.187 -26.690 1.00 97.50 73 LEU A CA 1
ATOM 559 C C . LEU A 1 73 ? 12.317 -7.613 -26.547 1.00 97.50 73 LEU A C 1
ATOM 561 O O . LEU A 1 73 ? 12.595 -6.476 -26.932 1.00 97.50 73 LEU A O 1
ATOM 565 N N . ASN A 1 74 ? 13.217 -8.385 -25.932 1.00 95.56 74 ASN A N 1
ATOM 566 C CA . ASN A 1 74 ? 14.586 -7.953 -25.615 1.00 95.56 74 ASN A CA 1
ATOM 567 C C . ASN A 1 74 ? 14.659 -6.635 -24.813 1.00 95.56 74 ASN A C 1
ATOM 569 O O . ASN A 1 74 ? 15.676 -5.946 -24.835 1.00 95.56 74 ASN A O 1
ATOM 573 N N . MET A 1 75 ? 13.579 -6.270 -24.108 1.00 96.06 75 MET A N 1
ATOM 574 C CA . MET A 1 75 ? 13.448 -5.024 -23.344 1.00 96.06 75 MET A CA 1
ATOM 575 C C . MET A 1 75 ? 13.667 -3.740 -24.164 1.00 96.06 75 MET A C 1
ATOM 577 O O . MET A 1 75 ? 14.051 -2.707 -23.612 1.00 96.06 75 MET A O 1
ATOM 581 N N . SER A 1 76 ? 13.423 -3.787 -25.475 1.00 95.94 76 SER A N 1
ATOM 582 C CA . SER A 1 76 ? 13.649 -2.671 -26.392 1.00 95.94 76 SER A CA 1
ATOM 583 C C . SER A 1 76 ? 12.480 -2.514 -27.349 1.00 95.94 76 SER A C 1
ATOM 585 O O . SER A 1 76 ? 12.019 -3.494 -27.922 1.00 95.94 76 SER A O 1
ATOM 587 N N . LYS A 1 77 ? 12.051 -1.271 -27.606 1.00 93.75 77 LYS A N 1
ATOM 588 C CA . LYS A 1 77 ? 10.981 -0.981 -28.579 1.00 93.75 77 LYS A CA 1
ATOM 589 C C . LYS A 1 77 ? 11.279 -1.538 -29.976 1.00 93.75 77 LYS A C 1
ATOM 591 O O . LYS A 1 77 ? 10.352 -1.916 -30.682 1.00 93.75 77 LYS A O 1
ATOM 596 N N . ASN A 1 78 ? 12.558 -1.642 -30.339 1.00 96.62 78 ASN A N 1
ATOM 597 C CA . ASN A 1 78 ? 12.992 -2.204 -31.621 1.00 96.62 78 ASN A CA 1
ATOM 598 C C . ASN A 1 78 ? 12.757 -3.719 -31.716 1.00 96.62 78 ASN A C 1
ATOM 600 O O . ASN A 1 78 ? 12.722 -4.255 -32.816 1.00 96.62 78 ASN A O 1
ATOM 604 N N . GLY A 1 79 ? 12.602 -4.408 -30.580 1.00 95.38 79 GLY A N 1
ATOM 605 C CA . GLY A 1 79 ? 12.263 -5.828 -30.539 1.00 95.38 79 GLY A CA 1
ATOM 606 C C . GLY A 1 79 ? 10.793 -6.119 -30.849 1.00 95.38 79 GLY A C 1
ATOM 607 O O . GLY A 1 79 ? 10.446 -7.279 -31.018 1.00 95.38 79 GLY A O 1
ATOM 608 N N . GLY A 1 80 ? 9.931 -5.099 -30.932 1.00 97.06 80 GLY A N 1
ATOM 609 C CA . GLY A 1 80 ? 8.483 -5.283 -31.031 1.00 97.06 80 GLY A CA 1
ATOM 610 C C . GLY A 1 80 ? 7.829 -5.560 -29.674 1.00 97.06 80 GLY A C 1
ATOM 611 O O . GLY A 1 80 ? 8.487 -5.552 -28.631 1.00 97.06 80 GLY A O 1
ATOM 612 N N . LEU A 1 81 ? 6.508 -5.746 -29.671 1.00 97.31 81 LEU A N 1
ATOM 613 C CA . LEU A 1 81 ? 5.740 -5.982 -28.447 1.00 97.31 81 LEU A CA 1
ATOM 614 C C . LEU A 1 81 ? 6.004 -7.388 -27.897 1.00 97.31 81 LEU A C 1
ATOM 616 O O . LEU A 1 81 ? 6.089 -8.354 -28.646 1.00 97.31 81 LEU A O 1
ATOM 620 N N . ASN A 1 82 ? 6.096 -7.497 -26.574 1.00 98.00 82 ASN A N 1
ATOM 621 C CA . ASN A 1 82 ? 6.051 -8.778 -25.879 1.00 98.00 82 ASN A CA 1
ATOM 622 C C . ASN A 1 82 ? 4.585 -9.103 -25.551 1.00 98.00 82 ASN A C 1
ATOM 624 O O . ASN A 1 82 ? 4.071 -8.651 -24.527 1.00 98.00 82 ASN A O 1
ATOM 628 N N . GLU A 1 83 ? 3.908 -9.826 -26.442 1.00 97.69 83 GLU A N 1
ATOM 629 C CA . GLU A 1 83 ? 2.466 -10.105 -26.346 1.00 97.69 83 GLU A CA 1
ATOM 630 C C . GLU A 1 83 ? 2.077 -10.812 -25.042 1.00 97.69 83 GLU A C 1
ATOM 632 O O . GLU A 1 83 ? 1.124 -10.386 -24.388 1.00 97.69 83 GLU A O 1
ATOM 637 N N . ASP A 1 84 ? 2.862 -11.795 -24.592 1.00 97.75 84 ASP A N 1
ATOM 638 C CA . ASP A 1 84 ? 2.634 -12.485 -23.316 1.00 97.75 84 ASP A CA 1
ATOM 639 C C . ASP A 1 84 ? 2.660 -11.503 -22.142 1.00 97.75 84 ASP A C 1
ATOM 641 O O . ASP A 1 84 ? 1.795 -11.519 -21.263 1.00 97.75 84 ASP A O 1
ATOM 645 N N . ARG A 1 85 ? 3.625 -10.575 -22.141 1.00 97.19 85 ARG A N 1
ATOM 646 C CA . ARG A 1 85 ? 3.706 -9.548 -21.099 1.00 97.19 85 ARG A CA 1
ATOM 647 C C . ARG A 1 85 ? 2.493 -8.619 -21.117 1.00 97.19 85 ARG A C 1
ATOM 649 O O . ARG A 1 85 ? 2.032 -8.208 -20.050 1.00 97.19 85 ARG A O 1
ATOM 656 N N . TRP A 1 86 ? 2.003 -8.265 -22.302 1.00 97.56 86 TRP A N 1
ATOM 657 C CA . TRP A 1 86 ? 0.795 -7.457 -22.460 1.00 97.56 86 TRP A CA 1
ATOM 658 C C . TRP A 1 86 ? -0.450 -8.188 -21.960 1.00 97.56 86 TRP A C 1
ATOM 660 O O . TRP A 1 86 ? -1.254 -7.585 -21.246 1.00 97.56 86 TRP A O 1
ATOM 670 N N . LEU A 1 87 ? -0.580 -9.478 -22.275 1.00 97.88 87 LEU A N 1
ATOM 671 C CA . LEU A 1 87 ? -1.675 -10.320 -21.807 1.00 97.88 87 LEU A CA 1
ATOM 672 C C . LEU A 1 87 ? -1.694 -10.407 -20.277 1.00 97.88 87 LEU A C 1
ATOM 674 O O . LEU A 1 87 ? -2.737 -10.178 -19.665 1.00 97.88 87 LEU A O 1
ATOM 678 N N . GLU A 1 88 ? -0.542 -10.655 -19.652 1.00 98.06 88 GLU A N 1
ATOM 679 C CA . GLU A 1 88 ? -0.430 -10.704 -18.191 1.00 98.06 88 GLU A CA 1
ATOM 680 C C . GLU A 1 88 ? -0.735 -9.351 -17.537 1.00 98.06 88 GLU A C 1
ATOM 682 O O . GLU A 1 88 ? -1.485 -9.285 -16.563 1.00 98.06 88 GLU A O 1
ATOM 687 N N . MET A 1 89 ? -0.245 -8.241 -18.099 1.00 97.88 89 MET A N 1
ATOM 688 C CA . MET A 1 89 ? -0.632 -6.906 -17.629 1.00 97.88 89 MET A CA 1
ATOM 689 C C . MET A 1 89 ? -2.156 -6.715 -17.689 1.00 97.88 89 MET A C 1
ATOM 691 O O . MET A 1 89 ? -2.739 -6.214 -16.726 1.00 97.88 89 MET A O 1
ATOM 695 N N . GLY A 1 90 ? -2.800 -7.133 -18.783 1.00 97.81 90 GLY A N 1
ATOM 696 C CA . GLY A 1 90 ? -4.254 -7.107 -18.946 1.00 97.81 90 GLY A CA 1
ATOM 697 C C . GLY A 1 90 ? -4.987 -7.916 -17.876 1.00 97.81 90 GLY A C 1
ATOM 698 O O . GLY A 1 90 ? -5.868 -7.384 -17.201 1.00 97.81 90 GLY A O 1
ATOM 699 N N . ARG A 1 91 ? -4.581 -9.174 -17.664 1.00 98.00 91 ARG A N 1
ATOM 700 C CA . ARG A 1 91 ? -5.157 -10.075 -16.650 1.00 98.00 91 ARG A CA 1
ATOM 701 C C . ARG A 1 91 ? -5.048 -9.497 -15.243 1.00 98.00 91 ARG A C 1
ATOM 703 O O . ARG A 1 91 ? -6.046 -9.424 -14.528 1.00 98.00 91 ARG A O 1
ATOM 710 N N . HIS A 1 92 ? -3.861 -9.033 -14.860 1.00 97.81 92 HIS A N 1
ATOM 711 C CA . HIS A 1 92 ? -3.634 -8.456 -13.536 1.00 97.81 92 HIS A CA 1
ATOM 712 C C . HIS A 1 92 ? -4.377 -7.129 -13.339 1.00 97.81 92 HIS A C 1
ATOM 714 O O . HIS A 1 92 ? -4.868 -6.862 -12.241 1.00 97.81 92 HIS A O 1
ATOM 720 N N . ALA A 1 93 ? -4.496 -6.307 -14.386 1.00 97.81 93 ALA A N 1
ATOM 721 C CA . ALA A 1 93 ? -5.245 -5.059 -14.316 1.00 97.81 93 ALA A CA 1
ATOM 722 C C . ALA A 1 93 ? -6.751 -5.311 -14.185 1.00 97.81 93 ALA A C 1
ATOM 724 O O . ALA A 1 93 ? -7.400 -4.686 -13.347 1.00 97.81 93 ALA A O 1
ATOM 725 N N . TRP A 1 94 ? -7.289 -6.267 -14.947 1.00 97.88 94 TRP A N 1
ATOM 726 C CA . TRP A 1 94 ? -8.678 -6.692 -14.812 1.00 97.88 94 TRP A CA 1
ATOM 727 C C . TRP A 1 94 ? -8.956 -7.256 -13.417 1.00 97.88 94 TRP A C 1
ATOM 729 O O . TRP A 1 94 ? -9.916 -6.832 -12.785 1.00 97.88 94 TRP A O 1
ATOM 739 N N . ALA A 1 95 ? -8.097 -8.137 -12.895 1.00 97.44 95 ALA A N 1
ATOM 740 C CA . ALA A 1 95 ? -8.277 -8.726 -11.566 1.00 97.44 95 ALA A CA 1
ATOM 741 C C . ALA A 1 95 ? -8.252 -7.670 -10.448 1.00 97.44 95 ALA A C 1
ATOM 743 O O . ALA A 1 95 ? -9.029 -7.752 -9.497 1.00 97.44 95 ALA A O 1
ATOM 744 N N . PHE A 1 96 ? -7.390 -6.654 -10.564 1.00 97.81 96 PHE A N 1
ATOM 745 C CA . PHE A 1 96 ? -7.383 -5.527 -9.635 1.00 97.81 96 PHE A CA 1
ATOM 746 C C . PHE A 1 96 ? -8.695 -4.739 -9.741 1.00 97.81 96 PHE A C 1
ATOM 748 O O . PHE A 1 96 ? -9.406 -4.608 -8.744 1.00 97.81 96 PHE A O 1
ATOM 755 N N . TRP A 1 97 ? -9.060 -4.273 -10.938 1.00 97.81 97 TRP A N 1
ATOM 756 C CA . TRP A 1 97 ? -10.312 -3.542 -11.134 1.00 97.81 97 TRP A CA 1
ATOM 757 C C . TRP A 1 97 ? -11.522 -4.331 -10.611 1.00 97.81 97 TRP A C 1
ATOM 759 O O . TRP A 1 97 ? -12.323 -3.795 -9.848 1.00 97.81 97 TRP A O 1
ATOM 769 N N . HIS A 1 98 ? -11.607 -5.618 -10.951 1.00 97.94 98 HIS A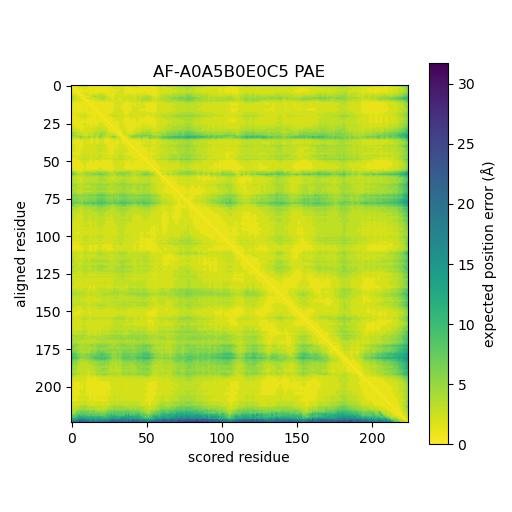 N 1
ATOM 770 C CA . HIS A 1 98 ? -12.681 -6.513 -10.542 1.00 97.94 98 HIS A CA 1
ATOM 771 C C . HIS A 1 98 ? -12.777 -6.629 -9.019 1.00 97.94 98 HIS A C 1
ATOM 773 O O . HIS A 1 98 ? -13.869 -6.510 -8.466 1.00 97.94 98 HIS A O 1
ATOM 779 N N . HIS A 1 99 ? -11.650 -6.792 -8.321 1.00 97.88 99 HIS A N 1
ATOM 780 C CA . HIS A 1 99 ? -11.652 -6.820 -6.859 1.00 97.88 99 HIS A CA 1
ATOM 781 C C . HIS A 1 99 ? -12.097 -5.492 -6.249 1.00 97.88 99 HIS A C 1
ATOM 783 O O . HIS A 1 99 ? -12.886 -5.502 -5.315 1.00 97.88 99 HIS A O 1
ATOM 789 N N . MET A 1 100 ? -11.679 -4.347 -6.794 1.00 97.69 100 MET A N 1
ATOM 790 C CA . MET A 1 100 ? -12.157 -3.049 -6.299 1.00 97.69 100 MET A CA 1
ATOM 791 C C . MET A 1 100 ? -13.679 -2.906 -6.409 1.00 97.69 100 MET A C 1
ATOM 793 O O . MET A 1 100 ? -14.308 -2.374 -5.493 1.00 97.69 100 MET A O 1
ATOM 797 N N . GLN A 1 101 ? -14.268 -3.396 -7.505 1.00 97.31 101 GLN A N 1
ATOM 798 C CA . GLN A 1 101 ? -15.719 -3.344 -7.700 1.00 97.31 101 GLN A CA 1
ATOM 799 C C . GLN A 1 101 ? -16.475 -4.271 -6.743 1.00 97.31 101 GLN A C 1
ATOM 801 O O . GLN A 1 101 ? -17.569 -3.928 -6.304 1.00 97.31 101 GLN A O 1
ATOM 806 N N . ASN A 1 102 ? -15.895 -5.427 -6.410 1.00 97.62 102 ASN A N 1
ATOM 807 C CA . ASN A 1 102 ? -16.596 -6.494 -5.690 1.00 97.62 102 ASN A CA 1
ATOM 808 C C . ASN A 1 102 ? -16.163 -6.668 -4.229 1.00 97.62 102 ASN A C 1
ATOM 810 O O . ASN A 1 102 ? -16.754 -7.477 -3.522 1.00 97.62 102 ASN A O 1
ATOM 814 N N . CYS A 1 103 ? -15.162 -5.922 -3.757 1.00 97.94 103 CYS A N 1
ATOM 815 C CA . CYS A 1 103 ? -14.672 -6.048 -2.389 1.00 97.94 103 CYS A CA 1
ATOM 816 C C . CYS A 1 103 ? -15.817 -5.804 -1.387 1.00 97.94 103 CYS A C 1
ATOM 818 O O . CYS A 1 103 ? -16.437 -4.734 -1.431 1.00 97.94 103 CYS A O 1
ATOM 820 N N . PRO A 1 104 ? -16.104 -6.747 -0.473 1.00 97.88 104 PRO A N 1
ATOM 821 C CA . PRO A 1 104 ? -17.247 -6.642 0.436 1.00 97.88 104 PRO A CA 1
ATOM 822 C C . PRO A 1 104 ? -17.021 -5.614 1.551 1.00 97.88 104 PRO A C 1
ATOM 824 O O . PRO A 1 104 ? -17.973 -5.129 2.159 1.00 97.88 104 PRO A O 1
ATOM 827 N N . VAL A 1 105 ? -15.765 -5.248 1.812 1.00 98.38 105 VAL A N 1
ATOM 828 C CA . VAL A 1 105 ? -15.408 -4.310 2.874 1.00 98.38 105 VAL A CA 1
ATOM 829 C C . VAL A 1 105 ? -15.730 -2.885 2.427 1.00 98.38 105 VAL A C 1
ATOM 831 O O . VAL A 1 105 ? -15.342 -2.436 1.341 1.00 98.38 105 VAL A O 1
ATOM 834 N N . ARG A 1 106 ? -16.486 -2.166 3.264 1.00 97.50 106 ARG A N 1
ATOM 835 C CA . ARG A 1 106 ? -16.952 -0.804 2.969 1.00 97.50 106 ARG A CA 1
ATOM 836 C C . ARG A 1 106 ? -15.796 0.183 2.865 1.00 97.50 106 ARG A C 1
ATOM 838 O O . ARG A 1 106 ? -15.734 0.929 1.890 1.00 97.50 106 ARG A O 1
ATOM 845 N N . PHE A 1 107 ? -14.919 0.200 3.866 1.00 98.75 107 PHE A N 1
ATOM 846 C CA . PHE A 1 107 ? -13.725 1.036 3.881 1.00 98.75 107 PHE A CA 1
ATOM 847 C C . PHE A 1 107 ? -12.547 0.179 3.442 1.00 98.75 107 PHE A C 1
ATOM 849 O O . PHE A 1 107 ? -12.175 -0.775 4.124 1.00 98.75 107 PHE A O 1
ATOM 856 N N . ALA A 1 108 ? -11.988 0.489 2.278 1.00 98.75 108 ALA A N 1
ATOM 857 C CA . ALA A 1 108 ? -10.898 -0.298 1.729 1.00 98.75 108 ALA A CA 1
ATOM 858 C C . ALA A 1 108 ? -9.886 0.572 0.992 1.00 98.75 108 ALA A C 1
ATOM 860 O O . ALA A 1 108 ? -10.254 1.565 0.358 1.00 98.75 108 ALA A O 1
ATOM 861 N N . ALA A 1 109 ? -8.619 0.180 1.068 1.00 98.75 109 ALA A N 1
ATOM 862 C CA . ALA A 1 109 ? -7.527 0.821 0.360 1.00 98.75 109 ALA A CA 1
ATOM 863 C C . ALA A 1 109 ? -6.698 -0.213 -0.407 1.00 98.75 109 ALA A C 1
ATOM 865 O O . ALA A 1 109 ? -6.410 -1.294 0.102 1.00 98.75 109 ALA A O 1
ATOM 866 N N . TRP A 1 110 ? -6.277 0.133 -1.621 1.00 98.62 110 TRP A N 1
ATOM 867 C CA . TRP A 1 110 ? -5.379 -0.694 -2.426 1.00 98.62 110 TRP A CA 1
ATOM 868 C C . TRP A 1 110 ? -4.081 0.041 -2.698 1.00 98.62 110 TRP A C 1
ATOM 870 O O . TRP A 1 110 ? -4.090 1.153 -3.236 1.00 98.62 110 TRP A O 1
ATOM 880 N N . GLU A 1 111 ? -2.982 -0.620 -2.360 1.00 97.19 111 GLU A N 1
ATOM 881 C CA . GLU A 1 111 ? -1.627 -0.135 -2.550 1.00 97.19 111 GLU A CA 1
ATOM 882 C C . GLU A 1 111 ? -1.013 -0.725 -3.813 1.00 97.19 111 GLU A C 1
ATOM 884 O O . GLU A 1 111 ? -1.050 -1.938 -4.038 1.00 97.19 111 GLU A O 1
ATOM 889 N N . ASN A 1 112 ? -0.381 0.135 -4.607 1.00 95.38 112 ASN A N 1
ATOM 890 C CA . ASN A 1 112 ? 0.600 -0.291 -5.590 1.00 95.38 112 ASN A CA 1
ATOM 891 C C . ASN A 1 112 ? 1.665 0.790 -5.826 1.00 95.38 112 ASN A C 1
ATOM 893 O O . ASN A 1 112 ? 1.423 1.973 -5.572 1.00 95.38 112 ASN A O 1
ATOM 897 N N . PRO A 1 113 ? 2.823 0.441 -6.421 1.00 94.06 113 PRO A N 1
ATOM 898 C CA . PRO A 1 113 ? 3.719 1.453 -6.963 1.00 94.06 113 PRO A CA 1
ATOM 899 C C . PRO A 1 113 ? 3.035 2.210 -8.109 1.00 94.06 113 PRO A C 1
ATOM 901 O O . PRO A 1 113 ? 2.002 1.789 -8.638 1.00 94.06 113 PRO A O 1
ATOM 904 N N . VAL A 1 114 ? 3.660 3.296 -8.571 1.00 95.94 114 VAL A N 1
ATOM 905 C CA . VAL A 1 114 ? 3.222 3.993 -9.792 1.00 95.94 114 VAL A CA 1
ATOM 906 C C . VAL A 1 114 ? 3.099 2.986 -10.940 1.00 95.94 114 VAL A C 1
ATOM 908 O O . VAL A 1 114 ? 4.086 2.372 -11.353 1.00 95.94 114 VAL A O 1
ATOM 911 N N . MET A 1 115 ? 1.874 2.798 -11.432 1.00 97.12 115 MET A N 1
ATOM 912 C CA . MET A 1 115 ? 1.552 1.783 -12.435 1.00 97.12 115 MET A CA 1
ATOM 913 C C . MET A 1 115 ? 1.727 2.297 -13.863 1.00 97.12 115 MET A C 1
ATOM 915 O O . MET A 1 115 ? 1.642 3.500 -14.114 1.00 97.12 115 MET A O 1
ATOM 919 N N . LEU A 1 116 ? 1.918 1.371 -14.801 1.00 97.81 116 LEU A N 1
ATOM 920 C CA . LEU A 1 116 ? 1.888 1.612 -16.241 1.00 97.81 116 LEU A CA 1
ATOM 921 C C . LEU A 1 116 ? 0.613 2.362 -16.634 1.00 97.81 116 LEU A C 1
ATOM 923 O O . LEU A 1 116 ? -0.476 2.032 -16.162 1.00 97.81 116 LEU A O 1
ATOM 927 N N . GLY A 1 117 ? 0.732 3.321 -17.555 1.00 97.19 117 GLY A N 1
ATOM 928 C CA . GLY A 1 117 ? -0.425 4.061 -18.069 1.00 97.19 117 GLY A CA 1
ATOM 929 C C . GLY A 1 117 ? -1.509 3.138 -18.640 1.00 97.19 117 GLY A C 1
ATOM 930 O O . GLY A 1 117 ? -2.686 3.349 -18.377 1.00 97.19 117 GLY A O 1
ATOM 931 N N . TYR A 1 118 ? -1.116 2.059 -19.325 1.00 96.12 118 TYR A N 1
ATOM 932 C CA . TYR A 1 118 ? -2.043 1.065 -19.877 1.00 96.12 118 TYR A CA 1
ATOM 933 C C . TYR A 1 118 ? -2.844 0.318 -18.803 1.00 96.12 118 TYR A C 1
ATOM 935 O O . TYR A 1 118 ? -4.043 0.116 -18.963 1.00 96.12 118 TYR A O 1
ATOM 943 N N . ALA A 1 119 ? -2.213 -0.039 -17.680 1.00 97.31 119 ALA A N 1
ATOM 944 C CA . ALA A 1 119 ? -2.916 -0.639 -16.549 1.00 97.31 119 ALA A CA 1
ATOM 945 C C . ALA A 1 119 ? -3.901 0.360 -15.916 1.00 97.31 119 ALA A C 1
ATOM 947 O O . ALA A 1 119 ? -5.027 0.000 -15.580 1.00 97.31 119 ALA A O 1
ATOM 948 N N . GLN A 1 120 ? -3.511 1.635 -15.810 1.00 97.19 120 GLN A N 1
ATOM 949 C CA . GLN A 1 120 ? -4.381 2.688 -15.274 1.00 97.19 120 GLN A CA 1
ATOM 950 C C . GLN A 1 120 ? -5.607 2.974 -16.153 1.00 97.19 120 GLN A C 1
ATOM 952 O O . GLN A 1 120 ? -6.618 3.412 -15.614 1.00 97.19 120 GLN A O 1
ATOM 957 N N . LEU A 1 121 ? -5.560 2.713 -17.466 1.00 97.12 121 LEU A N 1
ATOM 958 C CA . LEU A 1 121 ? -6.744 2.826 -18.331 1.00 97.12 121 LEU A CA 1
ATOM 959 C C . LEU A 1 121 ? -7.851 1.836 -17.940 1.00 97.12 121 LEU A C 1
ATOM 961 O O . LEU A 1 121 ? -9.022 2.158 -18.094 1.00 97.12 121 LEU A O 1
ATOM 965 N N . MET A 1 122 ? -7.485 0.660 -17.422 1.00 95.94 122 MET A N 1
ATOM 966 C CA . MET A 1 122 ? -8.442 -0.350 -16.955 1.00 95.94 122 MET A CA 1
ATOM 967 C C . MET A 1 122 ? -8.831 -0.145 -15.487 1.00 95.94 122 MET A C 1
ATOM 969 O O . MET A 1 122 ? -10.000 -0.240 -15.138 1.00 95.94 122 MET A O 1
ATOM 973 N N . ILE A 1 123 ? -7.856 0.139 -14.619 1.00 96.69 123 ILE A N 1
ATOM 974 C CA . ILE A 1 123 ? -8.068 0.193 -13.161 1.00 96.69 123 ILE A CA 1
ATOM 975 C C . ILE A 1 123 ? -8.612 1.561 -12.711 1.00 96.69 123 ILE A C 1
ATOM 977 O O . ILE A 1 123 ? -9.279 1.659 -11.685 1.00 96.69 123 ILE A O 1
ATOM 981 N N . GLY A 1 124 ? -8.305 2.629 -13.450 1.00 96.31 124 GLY A N 1
ATOM 982 C CA . GLY A 1 124 ? -8.447 4.018 -13.009 1.00 96.31 124 GLY A CA 1
ATOM 983 C C . GLY A 1 124 ? -7.151 4.573 -12.410 1.00 96.31 124 GLY A C 1
ATOM 984 O O . GLY A 1 124 ? -6.212 3.830 -12.107 1.00 96.31 124 GLY A O 1
ATOM 985 N N . LYS A 1 125 ? -7.071 5.898 -12.245 1.00 97.00 125 LYS A N 1
ATOM 986 C CA . LYS A 1 125 ? -5.935 6.581 -11.594 1.00 97.00 125 LYS A CA 1
ATOM 987 C C . LYS A 1 125 ? -5.997 6.403 -10.068 1.00 97.00 125 LYS A C 1
ATOM 989 O O . LYS A 1 125 ? -7.087 6.201 -9.545 1.00 97.00 125 LYS A O 1
ATOM 994 N N . PRO A 1 126 ? -4.858 6.440 -9.353 1.00 97.81 126 PRO A N 1
ATOM 995 C CA . PRO A 1 126 ? -4.884 6.454 -7.893 1.00 97.81 126 PRO A CA 1
ATOM 996 C C . PRO A 1 126 ? -5.491 7.763 -7.372 1.00 97.81 126 PRO A C 1
ATOM 998 O O . PRO A 1 126 ? -5.306 8.817 -7.984 1.00 97.81 126 PRO A O 1
ATOM 1001 N N . ASP A 1 127 ? -6.155 7.702 -6.221 1.00 98.50 127 ASP A N 1
ATOM 1002 C CA . ASP A 1 127 ? -6.693 8.875 -5.524 1.00 98.50 127 ASP A CA 1
ATOM 1003 C C . ASP A 1 127 ? -5.573 9.742 -4.944 1.00 98.50 127 ASP A C 1
ATOM 1005 O O . ASP A 1 127 ? -5.689 10.972 -4.859 1.00 98.50 127 ASP A O 1
ATOM 1009 N N . GLN A 1 128 ? -4.471 9.098 -4.555 1.00 98.06 128 GLN A N 1
ATOM 1010 C CA . GLN A 1 128 ? -3.304 9.751 -3.986 1.00 98.06 128 GLN A CA 1
ATOM 1011 C C . GLN A 1 128 ? -2.018 8.982 -4.294 1.00 98.06 128 GLN A C 1
ATOM 1013 O O . GLN A 1 128 ? -2.014 7.758 -4.407 1.00 98.06 128 GLN A O 1
ATOM 1018 N N . ILE A 1 129 ? -0.908 9.711 -4.396 1.00 98.44 129 ILE A N 1
ATOM 1019 C CA . ILE A 1 129 ? 0.443 9.153 -4.359 1.00 98.44 129 ILE A CA 1
ATOM 1020 C C . ILE A 1 129 ? 1.190 9.862 -3.231 1.00 98.44 129 ILE A C 1
ATOM 1022 O O . ILE A 1 129 ? 1.222 11.090 -3.202 1.00 98.44 129 ILE A O 1
ATOM 1026 N N . VAL A 1 130 ? 1.777 9.089 -2.323 1.00 98.44 130 VAL A N 1
ATOM 1027 C CA . VAL A 1 130 ? 2.585 9.579 -1.198 1.00 98.44 130 VAL A CA 1
ATOM 1028 C C . VAL A 1 130 ? 4.000 9.016 -1.271 1.00 98.44 130 VAL A C 1
ATOM 1030 O O . VAL A 1 130 ? 4.291 8.112 -2.062 1.00 98.44 130 VAL A O 1
ATOM 1033 N N . GLN A 1 131 ? 4.892 9.550 -0.445 1.00 98.06 131 GLN A N 1
ATOM 1034 C CA . GLN A 1 131 ? 6.245 9.036 -0.268 1.00 98.06 131 GLN A CA 1
ATOM 1035 C C . GLN A 1 131 ? 6.480 8.697 1.204 1.00 98.06 131 GLN A C 1
ATOM 1037 O O . GLN A 1 131 ? 5.966 9.419 2.050 1.00 98.06 131 GLN A O 1
ATOM 1042 N N . PRO A 1 132 ? 7.285 7.671 1.530 1.00 97.88 132 PRO A N 1
ATOM 1043 C CA . PRO A 1 132 ? 7.617 7.336 2.913 1.00 97.88 132 PRO A CA 1
ATOM 1044 C C . PRO A 1 132 ? 8.139 8.511 3.737 1.00 97.88 132 PRO A C 1
ATOM 1046 O O . PRO A 1 132 ? 7.726 8.682 4.878 1.00 97.88 132 PRO A O 1
ATOM 1049 N N . TRP A 1 133 ? 8.955 9.384 3.138 1.00 98.25 133 TRP A N 1
ATOM 1050 C CA . TRP A 1 133 ? 9.519 10.531 3.850 1.00 98.25 133 TRP A CA 1
ATOM 1051 C C . TRP A 1 133 ? 8.456 11.539 4.314 1.00 98.25 133 TRP A C 1
ATOM 1053 O O . TRP A 1 133 ? 8.731 12.285 5.242 1.00 98.25 133 TRP A O 1
ATOM 1063 N N . TRP A 1 134 ? 7.222 11.507 3.781 1.00 98.56 134 TRP A N 1
ATOM 1064 C CA . TRP A 1 134 ? 6.089 12.284 4.323 1.00 98.56 134 TRP A CA 1
ATOM 1065 C C . TRP A 1 134 ? 5.793 11.958 5.790 1.00 98.56 134 TRP A C 1
ATOM 1067 O O . TRP A 1 134 ? 5.141 12.740 6.477 1.00 98.56 134 TRP A O 1
ATOM 1077 N N . PHE A 1 135 ? 6.223 10.787 6.249 1.00 98.56 135 PHE A N 1
ATOM 1078 C CA . PHE A 1 135 ? 5.930 10.238 7.567 1.00 98.56 135 PHE A CA 1
ATOM 1079 C C . PHE A 1 135 ? 7.208 10.013 8.391 1.00 98.56 135 PHE A C 1
ATOM 1081 O O . PHE A 1 135 ? 7.162 9.444 9.477 1.00 98.56 135 PHE A O 1
ATOM 1088 N N . GLY A 1 136 ? 8.364 10.442 7.872 1.00 97.75 136 GLY A N 1
ATOM 1089 C CA . GLY A 1 136 ? 9.653 10.327 8.544 1.00 97.75 136 GLY A CA 1
ATOM 1090 C C . GLY A 1 136 ? 10.004 11.575 9.352 1.00 97.75 136 GLY A C 1
ATOM 1091 O O . GLY A 1 136 ? 9.675 12.694 8.962 1.00 97.75 136 GLY A O 1
ATOM 1092 N N . HIS A 1 137 ? 10.712 11.369 10.461 1.00 97.88 137 HIS A N 1
ATOM 1093 C CA . HIS A 1 137 ? 11.239 12.438 11.321 1.00 97.88 137 HIS A CA 1
ATOM 1094 C C . HIS A 1 137 ? 12.772 12.456 11.390 1.00 97.88 137 HIS A C 1
ATOM 1096 O O . HIS A 1 137 ? 13.369 13.484 11.692 1.00 97.88 137 HIS A O 1
ATOM 1102 N N . ASP A 1 138 ? 13.404 11.314 11.117 1.00 97.62 138 ASP A N 1
ATOM 1103 C CA . ASP A 1 138 ? 14.852 11.130 11.146 1.00 97.62 138 ASP A CA 1
ATOM 1104 C C . ASP A 1 138 ? 15.377 10.973 9.716 1.00 97.62 138 ASP A C 1
ATOM 1106 O O . ASP A 1 138 ? 14.956 10.073 8.983 1.00 97.62 138 ASP A O 1
ATOM 1110 N N . GLU A 1 139 ? 16.321 11.828 9.322 1.00 97.06 139 GLU A N 1
ATOM 1111 C CA . GLU A 1 139 ? 16.973 11.774 8.011 1.00 97.06 139 GLU A CA 1
ATOM 1112 C C . GLU A 1 139 ? 17.710 10.446 7.773 1.00 97.06 139 GLU A C 1
ATOM 1114 O O . GLU A 1 139 ? 17.775 9.958 6.639 1.00 97.06 139 GLU A O 1
ATOM 1119 N N . ASN A 1 140 ? 18.224 9.826 8.837 1.00 96.75 140 ASN A N 1
ATOM 1120 C CA . ASN A 1 140 ? 18.893 8.526 8.783 1.00 96.75 140 ASN A CA 1
ATOM 1121 C C . ASN A 1 140 ? 17.922 7.355 9.002 1.00 96.75 140 ASN A C 1
ATOM 1123 O O . ASN A 1 140 ? 18.317 6.192 8.904 1.00 96.75 140 ASN A O 1
ATOM 1127 N N . GLY A 1 141 ? 16.648 7.654 9.254 1.00 96.62 141 GLY A N 1
ATOM 1128 C CA . GLY A 1 141 ? 15.611 6.677 9.531 1.00 96.62 141 GLY A CA 1
ATOM 1129 C C . GLY A 1 141 ? 15.163 5.871 8.301 1.00 96.62 141 GLY A C 1
ATOM 1130 O O . GLY A 1 141 ? 15.512 6.179 7.150 1.00 96.62 141 GLY A O 1
ATOM 1131 N N . PRO A 1 142 ? 14.347 4.826 8.528 1.00 96.31 142 PRO A N 1
ATOM 1132 C CA . PRO A 1 142 ? 13.851 3.940 7.473 1.00 96.31 142 PRO A CA 1
ATOM 1133 C C . PRO A 1 142 ? 12.822 4.604 6.546 1.00 96.31 142 PRO A C 1
ATOM 1135 O O . PRO A 1 142 ? 12.647 4.156 5.416 1.00 96.31 142 PRO A O 1
ATOM 1138 N N . ASP A 1 143 ? 12.149 5.663 6.999 1.00 97.69 143 ASP A N 1
ATOM 1139 C CA . ASP A 1 143 ? 11.146 6.385 6.214 1.00 97.69 143 ASP A CA 1
ATOM 1140 C C . ASP A 1 143 ? 11.762 7.400 5.236 1.00 97.69 143 ASP A C 1
ATOM 1142 O O . ASP A 1 143 ? 11.092 7.794 4.286 1.00 97.69 143 ASP A O 1
ATOM 1146 N N . ASN A 1 144 ? 13.037 7.797 5.382 1.00 97.81 144 ASN A N 1
ATOM 1147 C CA . ASN A 1 144 ? 13.671 8.785 4.493 1.00 97.81 144 ASN A CA 1
ATOM 1148 C C . ASN A 1 144 ? 14.118 8.194 3.136 1.00 97.81 144 ASN A C 1
ATOM 1150 O O . ASN A 1 144 ? 15.293 8.222 2.755 1.00 97.81 144 ASN A O 1
ATOM 1154 N N . VAL A 1 145 ? 13.167 7.617 2.400 1.00 97.12 145 VAL A N 1
ATOM 1155 C CA . VAL A 1 145 ? 13.394 6.905 1.136 1.00 97.12 145 VAL A CA 1
ATOM 1156 C C . VAL A 1 145 ? 12.380 7.309 0.066 1.00 97.12 145 VAL A C 1
ATOM 1158 O O . VAL A 1 145 ? 11.219 7.615 0.341 1.00 97.12 145 VAL A O 1
ATOM 1161 N N . LYS A 1 146 ? 12.806 7.280 -1.198 1.00 96.38 146 LYS A N 1
ATOM 1162 C CA . LYS A 1 146 ? 11.959 7.496 -2.376 1.00 96.38 146 LYS A CA 1
ATOM 1163 C C . LYS A 1 146 ? 11.343 6.167 -2.801 1.00 96.38 146 LYS A C 1
ATOM 1165 O O . LYS A 1 146 ? 11.973 5.351 -3.475 1.00 96.38 146 LYS A O 1
ATOM 1170 N N . LYS A 1 147 ? 10.080 5.966 -2.435 1.00 95.19 147 LYS A N 1
ATOM 1171 C CA . LYS A 1 147 ? 9.270 4.799 -2.799 1.00 95.19 147 LYS A CA 1
ATOM 1172 C C . LYS A 1 147 ? 7.813 5.234 -2.951 1.00 95.19 147 LYS A C 1
ATOM 1174 O O . LYS A 1 147 ? 6.993 5.060 -2.054 1.00 95.19 147 LYS A O 1
ATOM 1179 N N . ALA A 1 148 ? 7.510 5.826 -4.106 1.00 96.44 148 ALA A N 1
ATOM 1180 C CA . ALA A 1 148 ? 6.182 6.358 -4.390 1.00 96.44 148 ALA A CA 1
ATOM 1181 C C . ALA A 1 148 ? 5.123 5.261 -4.219 1.00 96.44 148 ALA A C 1
ATOM 1183 O O . ALA A 1 148 ? 5.161 4.246 -4.919 1.00 96.44 148 ALA A O 1
ATOM 1184 N N . THR A 1 149 ? 4.198 5.491 -3.295 1.00 97.12 149 THR A N 1
ATOM 1185 C CA . THR A 1 149 ? 3.131 4.559 -2.931 1.00 97.12 149 THR A CA 1
ATOM 1186 C C . THR A 1 149 ? 1.812 5.158 -3.391 1.00 97.12 149 THR A C 1
ATOM 1188 O O . THR A 1 149 ? 1.463 6.269 -2.992 1.00 97.12 149 THR A O 1
ATOM 1191 N N . ALA A 1 150 ? 1.120 4.468 -4.292 1.00 98.12 150 ALA A N 1
ATOM 1192 C CA . ALA A 1 150 ? -0.122 4.929 -4.888 1.00 98.12 150 ALA A CA 1
ATOM 1193 C C . ALA A 1 150 ? -1.311 4.220 -4.237 1.00 98.12 150 ALA A C 1
ATOM 1195 O O . ALA A 1 150 ? -1.370 2.991 -4.215 1.00 98.12 150 ALA A O 1
ATOM 1196 N N . TRP A 1 151 ? -2.272 5.009 -3.771 1.00 98.44 151 TRP A N 1
ATOM 1197 C CA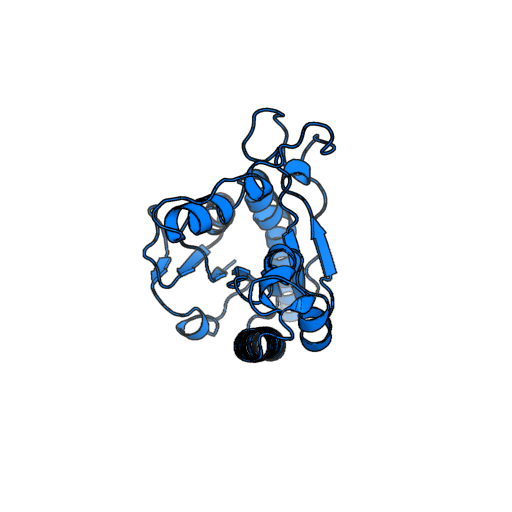 . TRP A 1 151 ? -3.447 4.543 -3.050 1.00 98.44 151 TRP A CA 1
ATOM 1198 C C . TRP A 1 151 ? -4.712 4.733 -3.879 1.00 98.44 151 TRP A C 1
ATOM 1200 O O . TRP A 1 151 ? -4.929 5.797 -4.465 1.00 98.44 151 TRP A O 1
ATOM 1210 N N . ARG A 1 152 ? -5.548 3.695 -3.916 1.00 98.56 152 ARG A N 1
ATOM 1211 C CA . ARG A 1 152 ? -6.960 3.781 -4.318 1.00 98.56 152 ARG A CA 1
ATOM 1212 C C . ARG A 1 152 ? -7.828 3.573 -3.096 1.00 98.56 152 ARG A C 1
ATOM 1214 O O . ARG A 1 152 ? -7.576 2.626 -2.357 1.00 98.56 152 ARG A O 1
ATOM 1221 N N . LEU A 1 153 ? -8.806 4.442 -2.888 1.00 98.62 153 LEU A N 1
ATOM 1222 C CA . LEU A 1 153 ? -9.563 4.563 -1.650 1.00 98.62 153 LEU A CA 1
ATOM 1223 C C . LEU A 1 153 ? -11.052 4.310 -1.907 1.00 98.62 153 LEU A C 1
ATOM 1225 O O . LEU A 1 153 ? -11.629 4.799 -2.876 1.00 98.62 153 LEU A O 1
ATOM 1229 N N . LYS A 1 154 ? -11.693 3.557 -1.015 1.00 98.38 154 LYS A N 1
ATOM 1230 C CA . LYS A 1 154 ? -13.127 3.247 -1.047 1.00 98.38 154 LYS A CA 1
ATOM 1231 C C . LYS A 1 154 ? -13.783 3.602 0.282 1.00 98.38 154 LYS A C 1
ATOM 1233 O O . LYS A 1 154 ? -13.147 3.577 1.333 1.00 98.38 154 LYS A O 1
ATOM 1238 N N . GLY A 1 155 ? -15.073 3.928 0.222 1.00 96.75 155 GLY A N 1
ATOM 1239 C CA . GLY A 1 155 ? -15.893 4.184 1.408 1.00 96.75 155 GLY A CA 1
ATOM 1240 C C . GLY A 1 155 ? -15.698 5.577 1.999 1.00 96.75 155 GLY A C 1
ATOM 1241 O O . GLY A 1 155 ? -16.110 5.813 3.125 1.00 96.75 155 GLY A O 1
ATOM 1242 N N . GLY A 1 156 ? -15.072 6.495 1.256 1.00 97.38 156 GLY A N 1
ATOM 1243 C CA . GLY A 1 156 ? -14.795 7.850 1.734 1.00 97.38 156 GLY A CA 1
ATOM 1244 C C . GLY A 1 156 ? -13.593 7.942 2.672 1.00 97.38 156 GLY A C 1
ATOM 1245 O O . GLY A 1 156 ? -13.518 8.896 3.437 1.00 97.38 156 GLY A O 1
ATOM 1246 N N . LEU A 1 157 ? -12.666 6.973 2.633 1.00 98.44 157 LEU A N 1
ATOM 1247 C CA . LEU A 1 157 ? -11.393 7.089 3.349 1.00 98.44 157 LEU A CA 1
ATOM 1248 C C . LEU A 1 157 ? -10.673 8.396 2.964 1.00 98.44 157 LEU A C 1
ATOM 1250 O O . LEU A 1 157 ? -10.581 8.709 1.771 1.00 98.44 157 LEU A O 1
ATOM 1254 N N . PRO A 1 158 ? -10.148 9.153 3.943 1.00 98.38 158 PRO A N 1
ATOM 1255 C CA . PRO A 1 158 ? -9.454 10.396 3.665 1.00 98.38 158 PRO A CA 1
ATOM 1256 C C . PRO A 1 158 ? -8.096 10.125 3.012 1.00 98.38 158 PRO A C 1
ATOM 1258 O O . PRO A 1 158 ? -7.456 9.093 3.232 1.00 98.38 158 PRO A O 1
ATOM 1261 N N . LYS A 1 159 ? -7.628 11.094 2.221 1.00 98.75 159 LYS A N 1
ATOM 1262 C CA . LYS A 1 159 ? -6.237 11.125 1.758 1.00 98.75 159 LYS A CA 1
ATOM 1263 C C . LYS A 1 159 ? -5.308 11.270 2.962 1.00 98.75 159 LYS A C 1
ATOM 1265 O O . LYS A 1 159 ? -5.603 12.050 3.862 1.00 98.75 159 LYS A O 1
ATOM 1270 N N . LEU A 1 160 ? -4.184 10.560 2.943 1.00 98.69 160 LEU A N 1
ATOM 1271 C CA . LEU A 1 160 ? -3.171 10.635 3.990 1.00 98.69 160 LEU A CA 1
ATOM 1272 C C . LEU A 1 160 ? -2.490 12.007 3.973 1.00 98.69 160 LEU A C 1
ATOM 1274 O O . LEU A 1 160 ? -1.943 12.422 2.950 1.00 98.69 160 LEU A O 1
ATOM 1278 N N . GLY A 1 161 ? -2.499 12.706 5.099 1.00 98.44 161 GLY A N 1
ATOM 1279 C CA . GLY A 1 161 ? -1.665 13.881 5.330 1.00 98.44 161 GLY A CA 1
ATOM 1280 C C . GLY A 1 161 ? -0.256 13.482 5.788 1.00 98.44 161 GLY A C 1
ATOM 1281 O O . GLY A 1 161 ? -0.119 12.439 6.432 1.00 98.44 161 GLY A O 1
ATOM 1282 N N . PRO A 1 162 ? 0.788 14.278 5.489 1.00 98.31 162 PRO A N 1
ATOM 1283 C CA . PRO A 1 162 ? 2.101 14.099 6.104 1.00 98.31 162 PRO A CA 1
ATOM 1284 C C . PRO A 1 162 ? 2.003 14.156 7.633 1.00 98.31 162 PRO A C 1
ATOM 1286 O O . PRO A 1 162 ? 1.306 15.015 8.173 1.00 98.31 162 PRO A O 1
ATOM 1289 N N . THR A 1 163 ? 2.715 13.264 8.314 1.00 98.44 163 THR A N 1
ATOM 1290 C CA . THR A 1 163 ? 2.874 13.274 9.782 1.00 98.44 163 THR A CA 1
ATOM 1291 C C . THR A 1 163 ? 4.321 13.510 10.205 1.00 98.44 163 THR A C 1
ATOM 1293 O O . THR A 1 163 ? 4.573 13.746 11.380 1.00 98.44 163 THR A O 1
ATOM 1296 N N . GLY A 1 164 ? 5.259 13.440 9.258 1.00 97.75 164 GLY A N 1
ATOM 1297 C CA . GLY A 1 164 ? 6.683 13.666 9.455 1.00 97.75 164 GLY A CA 1
ATOM 1298 C C . GLY A 1 16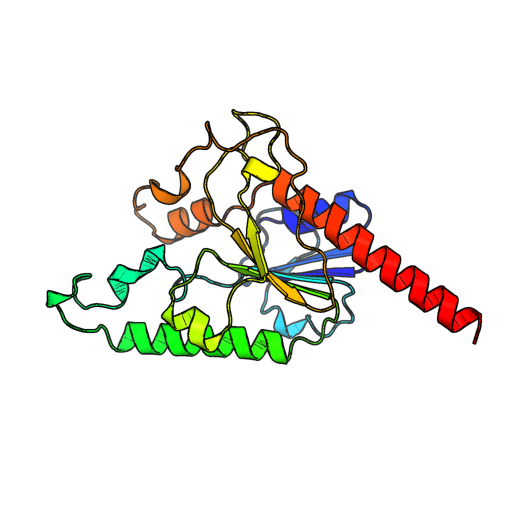4 ? 7.115 15.110 9.211 1.00 97.75 164 GLY A C 1
ATOM 1299 O O . GLY A 1 164 ? 6.327 15.973 8.821 1.00 97.75 164 GLY A O 1
ATOM 1300 N N . THR A 1 165 ? 8.408 15.358 9.409 1.00 98.00 165 THR A N 1
ATOM 1301 C CA . THR A 1 165 ? 9.055 16.672 9.240 1.00 98.00 165 THR A CA 1
ATOM 1302 C C . THR A 1 165 ? 9.938 16.758 7.996 1.00 98.00 165 THR A C 1
ATOM 1304 O O . THR A 1 165 ? 10.373 17.851 7.635 1.00 98.00 165 THR A O 1
ATOM 1307 N N . LEU A 1 166 ? 10.226 15.629 7.343 1.00 97.88 166 LEU A N 1
ATOM 1308 C CA . LEU A 1 166 ? 11.103 15.579 6.174 1.00 97.88 166 LEU A CA 1
ATOM 1309 C C . LEU A 1 166 ? 10.390 16.082 4.909 1.00 97.88 166 LEU A C 1
ATOM 1311 O O . LEU A 1 166 ? 9.210 15.816 4.684 1.00 97.88 166 LEU A O 1
ATOM 1315 N N . ASP A 1 167 ? 11.137 16.753 4.034 1.00 96.75 167 ASP A N 1
ATOM 1316 C CA . ASP A 1 167 ? 10.639 17.318 2.769 1.00 96.75 167 ASP A CA 1
ATOM 1317 C C . ASP A 1 167 ? 11.051 16.505 1.524 1.00 96.75 167 ASP A C 1
ATOM 1319 O O . ASP A 1 167 ? 10.706 16.845 0.390 1.00 96.75 167 ASP A O 1
ATOM 1323 N N . GLY A 1 168 ? 11.802 15.419 1.734 1.00 96.88 168 GLY A N 1
ATOM 1324 C CA . GLY A 1 168 ? 12.282 14.524 0.686 1.00 96.88 168 GLY A CA 1
ATOM 1325 C C . GLY A 1 168 ? 13.550 14.984 -0.038 1.00 96.88 168 GLY A C 1
ATOM 1326 O O . GLY A 1 168 ? 14.017 14.263 -0.928 1.00 96.88 168 GLY A O 1
ATOM 1327 N N . SER A 1 169 ? 14.133 16.130 0.329 1.00 97.00 169 SER A N 1
ATOM 1328 C CA . SER A 1 169 ? 15.386 16.634 -0.254 1.00 97.00 169 SER A CA 1
ATOM 1329 C C . SER A 1 169 ? 16.566 15.686 -0.007 1.00 97.00 169 SER A C 1
ATOM 1331 O O . SER A 1 169 ? 17.378 15.462 -0.907 1.00 97.00 169 SER A O 1
ATOM 1333 N N . THR A 1 170 ? 16.603 15.048 1.166 1.00 96.88 170 THR A N 1
ATOM 1334 C CA . THR A 1 170 ? 17.627 14.072 1.578 1.00 96.88 170 THR A CA 1
ATOM 1335 C C . THR A 1 170 ? 17.219 12.613 1.339 1.00 96.88 170 THR A C 1
ATOM 1337 O O . THR A 1 170 ? 17.991 11.698 1.627 1.00 96.88 170 THR A O 1
ATOM 1340 N N . ALA A 1 171 ? 16.027 12.363 0.783 1.00 97.19 171 ALA A N 1
ATOM 1341 C CA . ALA A 1 171 ? 15.497 11.009 0.649 1.00 97.19 171 ALA A CA 1
ATOM 1342 C C . ALA A 1 171 ? 16.297 10.149 -0.340 1.00 97.19 171 ALA A C 1
ATOM 1344 O O . ALA A 1 171 ? 16.516 10.521 -1.502 1.00 97.19 171 ALA A O 1
ATOM 1345 N N . ARG A 1 172 ? 16.658 8.943 0.109 1.00 97.06 172 ARG A N 1
ATOM 1346 C CA . ARG A 1 172 ? 17.479 7.982 -0.644 1.00 97.06 172 ARG A CA 1
ATOM 1347 C C . ARG A 1 172 ? 16.666 7.272 -1.725 1.00 97.06 172 ARG A C 1
ATOM 1349 O O . ARG A 1 172 ? 15.522 6.892 -1.497 1.00 97.06 172 ARG A O 1
ATOM 1356 N N . ASP A 1 173 ? 17.249 7.023 -2.894 1.00 95.31 173 ASP A N 1
ATOM 1357 C CA . ASP A 1 173 ? 16.623 6.273 -3.998 1.00 95.31 173 ASP A CA 1
ATOM 1358 C C . ASP A 1 173 ? 16.998 4.778 -4.006 1.00 95.31 173 ASP A C 1
ATOM 1360 O O . ASP A 1 173 ? 16.887 4.094 -5.027 1.00 95.31 173 ASP A O 1
ATOM 1364 N N . GLU A 1 174 ? 17.382 4.248 -2.841 1.00 93.12 174 GLU A N 1
ATOM 1365 C CA . GLU A 1 174 ? 17.887 2.883 -2.639 1.00 93.12 174 GLU A CA 1
ATOM 1366 C C . GLU A 1 174 ? 16.980 1.795 -3.236 1.00 93.12 174 GLU A C 1
ATOM 1368 O O . GLU A 1 174 ? 17.462 0.834 -3.830 1.00 93.12 174 GLU A O 1
ATOM 1373 N N . VAL A 1 175 ? 15.655 1.967 -3.178 1.00 90.62 175 VAL A N 1
ATOM 1374 C CA . VAL A 1 175 ? 14.687 1.005 -3.731 1.00 90.62 175 VAL A CA 1
ATOM 1375 C C . VAL A 1 175 ? 14.757 0.937 -5.262 1.00 90.62 175 VAL A C 1
ATOM 1377 O O . VAL A 1 175 ? 14.517 -0.125 -5.850 1.00 90.62 175 VAL A O 1
ATOM 1380 N N . HIS A 1 176 ? 15.050 2.059 -5.924 1.00 87.94 176 HIS A N 1
ATOM 1381 C CA . HIS A 1 176 ? 15.212 2.123 -7.375 1.00 87.94 176 HIS A CA 1
ATOM 1382 C C . HIS A 1 176 ? 16.589 1.605 -7.804 1.00 87.94 176 HIS A C 1
ATOM 1384 O O . HIS A 1 176 ? 16.666 0.816 -8.747 1.00 87.94 176 HIS A O 1
ATOM 1390 N N . GLN A 1 177 ? 17.639 1.995 -7.075 1.00 91.12 177 GLN A N 1
ATOM 1391 C CA . GLN A 1 177 ? 19.035 1.662 -7.382 1.00 91.12 177 GLN A CA 1
ATOM 1392 C C . GLN A 1 177 ? 19.458 0.257 -6.936 1.00 91.12 177 GLN A C 1
ATOM 1394 O O . GLN A 1 177 ? 20.536 -0.200 -7.307 1.00 91.12 177 GLN A O 1
ATOM 1399 N N . MET A 1 178 ? 18.633 -0.454 -6.158 1.00 91.75 178 MET A N 1
ATOM 1400 C CA . MET A 1 178 ? 18.973 -1.787 -5.661 1.00 91.75 178 MET A CA 1
ATOM 1401 C C . MET A 1 178 ? 19.322 -2.740 -6.811 1.00 91.75 178 MET A C 1
ATOM 1403 O O . MET A 1 178 ? 18.468 -3.060 -7.654 1.00 91.75 178 MET A O 1
ATOM 1407 N N . ALA A 1 179 ? 20.570 -3.211 -6.812 1.00 91.44 179 ALA A N 1
ATOM 1408 C CA . ALA A 1 179 ? 21.106 -4.128 -7.808 1.00 91.44 179 ALA A CA 1
ATOM 1409 C C . ALA A 1 179 ? 20.359 -5.479 -7.802 1.00 91.44 179 ALA A C 1
ATOM 1411 O O . ALA A 1 179 ? 19.801 -5.863 -6.772 1.00 91.44 179 ALA A O 1
ATOM 1412 N N . PRO A 1 180 ? 20.310 -6.201 -8.937 1.00 90.12 180 PRO A N 1
ATOM 1413 C CA . PRO A 1 180 ? 19.874 -7.596 -8.980 1.00 90.12 180 PRO A CA 1
ATOM 1414 C C . PRO A 1 180 ? 20.644 -8.470 -7.980 1.00 90.12 180 PRO A C 1
ATOM 1416 O O . PRO A 1 180 ? 21.860 -8.349 -7.861 1.00 90.12 180 PRO A O 1
ATOM 1419 N N . THR A 1 181 ? 19.931 -9.356 -7.292 1.00 92.44 181 THR A N 1
ATOM 1420 C CA . THR A 1 181 ? 20.479 -10.413 -6.428 1.00 92.44 181 THR A CA 1
ATOM 1421 C C . THR A 1 181 ? 20.519 -11.741 -7.189 1.00 92.44 181 THR A C 1
ATOM 1423 O O . THR A 1 181 ? 19.892 -11.864 -8.245 1.00 92.44 181 THR A O 1
ATOM 1426 N N . ALA A 1 182 ? 21.259 -12.728 -6.668 1.00 92.81 182 ALA A N 1
ATOM 1427 C CA . ALA A 1 182 ? 21.324 -14.069 -7.259 1.00 92.81 182 ALA A CA 1
ATOM 1428 C C . ALA A 1 182 ? 19.944 -14.744 -7.281 1.00 92.81 182 ALA A C 1
ATOM 1430 O O . ALA A 1 182 ? 19.550 -15.293 -8.308 1.00 92.81 182 ALA A O 1
ATOM 1431 N N . ASP A 1 183 ? 19.197 -14.629 -6.180 1.00 90.12 183 ASP A N 1
ATOM 1432 C CA . ASP A 1 183 ? 17.774 -14.946 -6.134 1.00 90.12 183 ASP A CA 1
ATOM 1433 C C . ASP A 1 183 ? 16.953 -13.656 -6.329 1.00 90.12 183 ASP A C 1
ATOM 1435 O O . ASP A 1 183 ? 16.978 -12.779 -5.458 1.00 90.12 183 ASP A O 1
ATOM 1439 N N . PRO A 1 184 ? 16.215 -13.494 -7.446 1.00 85.38 184 PRO A N 1
ATOM 1440 C CA . PRO A 1 184 ? 15.366 -12.327 -7.689 1.00 85.38 184 PRO A CA 1
ATOM 1441 C C . PRO A 1 184 ? 14.320 -12.068 -6.596 1.00 85.38 184 PRO A C 1
ATOM 1443 O O . PRO A 1 184 ? 13.867 -10.925 -6.447 1.00 85.38 184 PRO A O 1
ATOM 1446 N N . GLU A 1 185 ? 13.937 -13.104 -5.850 1.00 86.75 185 GLU A N 1
ATOM 1447 C CA . GLU A 1 185 ? 12.969 -13.012 -4.767 1.00 86.75 185 GLU A CA 1
ATOM 1448 C C . GLU A 1 185 ? 13.504 -12.185 -3.595 1.00 86.75 185 GLU A C 1
ATOM 1450 O O . GLU A 1 185 ? 12.798 -11.314 -3.086 1.00 86.75 185 GLU A O 1
ATOM 1455 N N . GLU A 1 186 ? 14.780 -12.338 -3.238 1.00 89.25 186 GLU A N 1
ATOM 1456 C CA . GLU A 1 186 ? 15.418 -11.554 -2.173 1.00 89.25 186 GLU A CA 1
ATOM 1457 C C . GLU A 1 186 ? 15.312 -10.051 -2.446 1.00 89.25 186 GLU A C 1
ATOM 1459 O O . GLU A 1 186 ? 14.843 -9.274 -1.608 1.00 89.25 186 GLU A O 1
ATOM 1464 N N . ARG A 1 187 ? 15.668 -9.633 -3.666 1.00 90.06 187 ARG A N 1
ATOM 1465 C CA . ARG A 1 187 ? 15.549 -8.238 -4.097 1.00 90.06 187 ARG A CA 1
ATOM 1466 C C . ARG A 1 187 ? 14.101 -7.767 -4.125 1.00 90.06 187 ARG A C 1
ATOM 1468 O O . ARG A 1 187 ? 13.826 -6.619 -3.772 1.00 90.06 187 ARG A O 1
ATOM 1475 N N . ARG A 1 188 ? 13.169 -8.604 -4.587 1.00 87.44 188 ARG A N 1
ATOM 1476 C CA . ARG A 1 188 ? 11.739 -8.264 -4.603 1.00 87.44 188 ARG A CA 1
ATOM 1477 C C . ARG A 1 188 ? 11.251 -7.961 -3.187 1.00 87.44 188 ARG A C 1
ATOM 1479 O O . ARG A 1 188 ? 10.615 -6.929 -2.979 1.00 87.44 188 ARG A O 1
ATOM 1486 N N . MET A 1 189 ? 11.604 -8.818 -2.235 1.00 85.31 189 MET A N 1
ATOM 1487 C CA . MET A 1 189 ? 11.195 -8.727 -0.835 1.00 85.31 189 MET A CA 1
ATOM 1488 C C . MET A 1 189 ? 11.848 -7.548 -0.111 1.00 85.31 189 MET A C 1
ATOM 1490 O O . MET A 1 189 ? 11.183 -6.825 0.629 1.00 85.31 189 MET A O 1
ATOM 1494 N N . ALA A 1 190 ? 13.130 -7.285 -0.368 1.00 88.94 190 ALA A N 1
ATOM 1495 C CA . ALA A 1 190 ? 13.810 -6.114 0.180 1.00 88.94 190 ALA A CA 1
ATOM 1496 C C . ALA A 1 190 ? 13.150 -4.804 -0.287 1.00 88.94 190 ALA A C 1
ATOM 1498 O O . ALA A 1 190 ? 12.958 -3.878 0.498 1.00 88.94 190 ALA A O 1
ATOM 1499 N N . ARG A 1 191 ? 12.727 -4.741 -1.556 1.00 89.44 191 ARG A N 1
ATOM 1500 C CA . ARG A 1 191 ? 12.062 -3.561 -2.135 1.00 89.44 191 ARG A CA 1
ATOM 1501 C C . ARG A 1 191 ? 10.598 -3.431 -1.722 1.00 89.44 191 ARG A C 1
ATOM 1503 O O . ARG A 1 191 ? 10.066 -2.318 -1.746 1.00 89.44 191 ARG A O 1
ATOM 1510 N N . SER A 1 192 ? 9.932 -4.523 -1.349 1.00 87.75 192 SER A N 1
ATOM 1511 C CA . SER A 1 192 ? 8.529 -4.498 -0.923 1.00 87.75 192 SER A CA 1
ATOM 1512 C C . SER A 1 192 ? 8.348 -4.063 0.531 1.00 87.75 192 SER A C 1
ATOM 1514 O O . SER A 1 192 ? 7.271 -3.563 0.847 1.00 87.75 192 SER A O 1
ATOM 1516 N N . LYS A 1 193 ? 9.395 -4.110 1.371 1.00 88.50 193 LYS A N 1
ATOM 1517 C CA . LYS A 1 193 ? 9.349 -3.696 2.786 1.00 88.50 193 LYS A CA 1
ATOM 1518 C C . LYS A 1 193 ? 8.637 -2.349 2.986 1.00 88.50 193 LYS A C 1
ATOM 1520 O O . LYS A 1 193 ? 9.006 -1.342 2.375 1.00 88.50 193 LYS A O 1
ATOM 1525 N N . PHE A 1 194 ? 7.594 -2.356 3.809 1.00 94.88 194 PHE A N 1
ATOM 1526 C CA . PHE A 1 194 ? 6.815 -1.169 4.156 1.00 94.88 194 PHE A CA 1
ATOM 1527 C C . PHE A 1 194 ? 7.518 -0.378 5.270 1.00 94.88 194 PHE A C 1
ATOM 1529 O O . PHE A 1 194 ? 8.240 -0.974 6.074 1.00 94.88 194 PHE A O 1
ATOM 1536 N N . THR A 1 195 ? 7.369 0.948 5.292 1.00 96.75 195 THR A N 1
ATOM 1537 C CA . THR A 1 195 ? 8.080 1.808 6.251 1.00 96.75 195 THR A CA 1
ATOM 1538 C C . THR A 1 195 ? 7.214 2.093 7.488 1.00 96.75 195 THR A C 1
ATOM 1540 O O . THR A 1 195 ? 5.990 2.188 7.355 1.00 96.75 195 THR A O 1
ATOM 1543 N N . PRO A 1 196 ? 7.810 2.165 8.694 1.00 97.94 196 PRO A N 1
ATOM 1544 C CA . PRO A 1 196 ? 7.052 2.212 9.943 1.00 97.94 196 PRO A CA 1
ATOM 1545 C C . PRO A 1 196 ? 6.257 3.510 10.116 1.00 97.94 196 PRO A C 1
ATOM 1547 O O . PRO A 1 196 ? 5.070 3.428 10.413 1.00 97.94 196 PRO A O 1
ATOM 1550 N N . GLY A 1 197 ? 6.836 4.684 9.837 1.00 98.44 197 GLY A N 1
ATOM 1551 C CA . GLY A 1 197 ? 6.110 5.953 9.955 1.00 98.44 197 GLY A CA 1
ATOM 1552 C C . GLY A 1 197 ? 4.892 6.018 9.028 1.00 98.44 197 GLY A C 1
ATOM 1553 O O . GLY A 1 197 ? 3.821 6.482 9.414 1.00 98.44 197 GLY A O 1
ATOM 1554 N N . HIS A 1 198 ? 5.008 5.469 7.814 1.00 98.50 198 HIS A N 1
ATOM 1555 C CA . HIS A 1 198 ? 3.871 5.370 6.894 1.00 98.50 198 HIS A CA 1
ATOM 1556 C C . HIS A 1 198 ? 2.779 4.425 7.426 1.00 98.50 198 HIS A C 1
ATOM 1558 O O . HIS A 1 198 ? 1.593 4.729 7.311 1.00 98.50 198 HIS A O 1
ATOM 1564 N N . ALA A 1 199 ? 3.154 3.292 8.028 1.00 98.69 199 ALA A N 1
ATOM 1565 C CA . ALA A 1 199 ? 2.199 2.371 8.643 1.00 98.69 199 ALA A CA 1
ATOM 1566 C C . ALA A 1 199 ? 1.478 2.998 9.846 1.00 98.69 199 ALA A C 1
ATOM 1568 O O . ALA A 1 199 ? 0.264 2.849 9.975 1.00 98.69 199 ALA A O 1
ATOM 1569 N N . GLU A 1 200 ? 2.202 3.739 10.686 1.00 98.69 200 GLU A N 1
ATOM 1570 C CA . GLU A 1 200 ? 1.640 4.482 11.817 1.00 98.69 200 GLU A CA 1
ATOM 1571 C C . GLU A 1 200 ? 0.641 5.544 11.349 1.00 98.69 200 GLU A C 1
ATOM 1573 O O . GLU A 1 200 ? -0.479 5.591 11.859 1.00 98.69 200 GLU A O 1
ATOM 1578 N N . ALA A 1 201 ? 0.988 6.324 10.319 1.00 98.69 201 ALA A N 1
ATOM 1579 C CA . ALA A 1 201 ? 0.100 7.335 9.745 1.00 98.69 201 ALA A CA 1
ATOM 1580 C C . ALA A 1 201 ? -1.181 6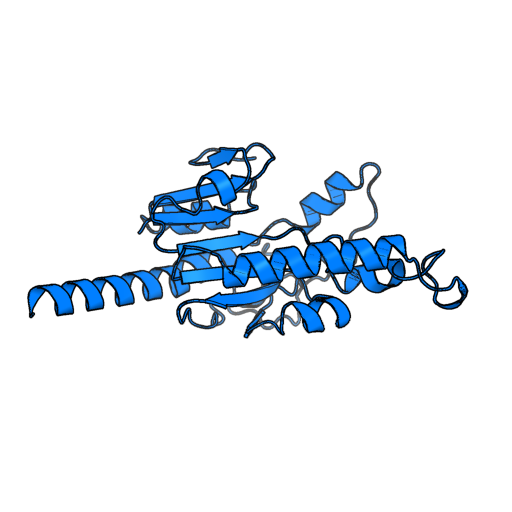.727 9.148 1.00 98.69 201 ALA A C 1
ATOM 1582 O O . ALA A 1 201 ? -2.265 7.289 9.300 1.00 98.69 201 ALA A O 1
ATOM 1583 N N . ILE A 1 202 ? -1.077 5.563 8.498 1.00 98.81 202 ILE A N 1
ATOM 1584 C CA . ILE A 1 202 ? -2.236 4.799 8.019 1.00 98.81 202 ILE A CA 1
ATOM 1585 C C . ILE A 1 202 ? -3.116 4.364 9.194 1.00 98.81 202 ILE A C 1
ATOM 1587 O O . ILE A 1 202 ? -4.331 4.580 9.171 1.00 98.81 202 ILE A O 1
ATOM 1591 N N . ALA A 1 203 ? -2.508 3.759 10.216 1.00 98.75 203 ALA A N 1
ATOM 1592 C CA . ALA A 1 203 ? -3.225 3.244 11.373 1.00 98.75 203 ALA A CA 1
ATOM 1593 C C . ALA A 1 203 ? -3.930 4.355 12.159 1.00 98.75 203 ALA A C 1
ATOM 1595 O O . ALA A 1 203 ? -5.046 4.162 12.641 1.00 98.75 203 ALA A O 1
ATOM 1596 N N . GLU A 1 204 ? -3.303 5.524 12.248 1.00 98.56 204 GLU A N 1
ATOM 1597 C CA . GLU A 1 204 ? -3.879 6.725 12.834 1.00 98.56 204 GLU A CA 1
ATOM 1598 C C . GLU A 1 204 ? -5.008 7.294 11.982 1.00 98.56 204 GLU A C 1
ATOM 1600 O O . GLU A 1 204 ? -6.161 7.286 12.403 1.00 98.56 204 GLU A O 1
ATOM 1605 N N . GLN A 1 205 ? -4.710 7.756 10.771 1.00 98.75 205 GLN A N 1
ATOM 1606 C CA . GLN A 1 205 ? -5.645 8.589 10.020 1.00 98.75 205 GLN A CA 1
ATOM 1607 C C . GLN A 1 205 ? -6.845 7.795 9.504 1.00 98.75 205 GLN A C 1
ATOM 1609 O O . GLN A 1 205 ? -7.987 8.245 9.616 1.00 98.75 205 GLN A O 1
ATOM 1614 N N . TRP A 1 206 ? -6.622 6.598 8.956 1.00 98.81 206 TRP A N 1
ATOM 1615 C CA . TRP A 1 206 ? -7.734 5.761 8.503 1.00 98.81 206 TRP A CA 1
ATOM 1616 C C . TRP A 1 206 ? -8.429 5.068 9.665 1.00 98.81 206 TRP A C 1
ATOM 1618 O O . TRP A 1 206 ? -9.650 4.916 9.630 1.00 98.81 206 TRP A O 1
ATOM 1628 N N . GLY A 1 207 ? -7.689 4.681 10.706 1.00 98.44 207 GLY A N 1
ATOM 1629 C CA . GLY A 1 207 ? -8.297 4.053 11.869 1.00 98.44 207 GLY A CA 1
ATOM 1630 C C . GLY A 1 207 ? -9.212 4.986 12.647 1.00 98.44 207 GLY A C 1
ATOM 1631 O O . GLY A 1 207 ? -10.320 4.594 13.022 1.00 98.44 207 GLY A O 1
ATOM 1632 N N . ASP A 1 208 ? -8.798 6.238 12.815 1.00 98.19 208 ASP A N 1
ATOM 1633 C CA . ASP A 1 208 ? -9.594 7.252 13.494 1.00 98.19 208 ASP A CA 1
ATOM 1634 C C . ASP A 1 208 ? -10.823 7.643 12.672 1.00 98.19 208 ASP A C 1
ATOM 1636 O O . ASP A 1 208 ? -11.923 7.734 13.223 1.00 98.19 208 ASP A O 1
ATOM 1640 N N . TRP A 1 209 ? -10.672 7.768 11.350 1.00 98.50 209 TRP A N 1
ATOM 1641 C CA . TRP A 1 209 ? -11.785 8.026 10.439 1.00 98.50 209 TRP A CA 1
ATOM 1642 C C . TRP A 1 209 ? -12.861 6.937 10.497 1.00 98.50 209 TRP A C 1
ATOM 1644 O O . TRP A 1 209 ? -14.037 7.228 10.715 1.00 98.50 209 TRP A O 1
ATOM 1654 N N . VAL A 1 210 ? -12.471 5.668 10.335 1.00 98.38 210 VAL A N 1
ATOM 1655 C CA . VAL A 1 210 ? -13.424 4.546 10.319 1.00 98.38 210 VAL A CA 1
ATOM 1656 C C . VAL A 1 210 ? -14.139 4.421 11.662 1.00 98.38 210 VAL A C 1
ATOM 1658 O O . VAL A 1 210 ? -15.350 4.199 11.703 1.00 98.38 210 VAL A O 1
ATOM 1661 N N . ARG A 1 211 ? -13.417 4.604 12.772 1.00 97.19 211 ARG A N 1
ATOM 1662 C CA . ARG A 1 211 ? -14.007 4.606 14.114 1.00 97.19 211 ARG A CA 1
ATOM 1663 C C . ARG A 1 211 ? -15.039 5.724 14.279 1.00 97.19 211 ARG A C 1
ATOM 1665 O O . ARG A 1 211 ? -16.146 5.431 14.721 1.00 97.19 211 ARG A O 1
ATOM 1672 N N . MET A 1 212 ? -14.718 6.947 13.858 1.00 97.19 212 MET A N 1
ATOM 1673 C CA . MET A 1 212 ? -15.650 8.079 13.891 1.00 97.19 212 MET A CA 1
ATOM 1674 C C . MET A 1 212 ? -16.920 7.793 13.075 1.00 97.19 212 MET A C 1
ATOM 1676 O O . MET A 1 212 ? -18.025 8.008 13.570 1.00 97.19 212 MET A O 1
ATOM 1680 N N . CYS A 1 213 ? -16.792 7.266 11.851 1.00 97.06 213 CYS A N 1
ATOM 1681 C CA . CYS A 1 213 ? -17.955 6.901 11.035 1.00 97.06 213 CYS A CA 1
ATOM 1682 C C . CYS A 1 213 ? -18.841 5.855 11.729 1.00 97.06 213 CYS A C 1
ATOM 1684 O O . CYS A 1 213 ? -20.062 5.989 11.744 1.00 97.06 213 CYS A O 1
ATOM 1686 N N . LYS A 1 214 ? -18.234 4.836 12.350 1.00 93.75 214 LYS A N 1
ATOM 1687 C CA . LYS A 1 214 ? -18.977 3.807 13.089 1.00 93.75 214 LYS A CA 1
ATOM 1688 C C . LYS A 1 214 ? -19.698 4.364 14.316 1.00 93.75 214 LYS A C 1
ATOM 1690 O O . LYS A 1 214 ? -20.819 3.952 14.598 1.00 93.75 214 LYS A O 1
ATOM 1695 N N . GLU A 1 215 ? -19.061 5.263 15.059 1.00 93.75 215 GLU A N 1
ATOM 1696 C CA . GLU A 1 215 ? -19.668 5.916 16.224 1.00 93.75 215 GLU A CA 1
ATOM 1697 C C . GLU A 1 215 ? -20.882 6.760 15.814 1.00 93.75 215 GLU A C 1
ATOM 1699 O O . GLU A 1 215 ? -21.934 6.652 16.444 1.00 93.75 215 GLU A O 1
ATOM 1704 N N . ALA A 1 216 ? -20.778 7.519 14.718 1.00 93.31 216 ALA A N 1
ATOM 1705 C CA . ALA A 1 216 ? -21.894 8.290 14.172 1.00 93.31 216 ALA A CA 1
ATOM 1706 C C . ALA A 1 216 ? -23.090 7.395 13.789 1.00 93.31 216 ALA A C 1
ATOM 1708 O O . ALA A 1 216 ? -24.221 7.670 14.182 1.00 93.31 216 ALA A O 1
ATOM 1709 N N . GLU A 1 217 ? -22.840 6.270 13.116 1.00 91.88 217 GLU A N 1
ATOM 1710 C CA . GLU A 1 217 ? -23.887 5.314 12.722 1.00 91.88 217 GLU A CA 1
ATOM 1711 C C . GLU A 1 217 ? -24.576 4.651 13.918 1.00 91.88 217 GLU A C 1
ATOM 1713 O O . GLU A 1 217 ? -25.778 4.386 13.889 1.00 91.88 217 GLU A O 1
ATOM 1718 N N . LEU A 1 218 ? -23.829 4.368 14.988 1.00 89.44 218 LEU A N 1
ATOM 1719 C CA . LEU A 1 218 ? -24.407 3.833 16.220 1.00 89.44 218 LEU A CA 1
ATOM 1720 C C . LEU A 1 218 ? -25.307 4.862 16.908 1.00 89.44 218 LEU A C 1
ATOM 1722 O O . LEU A 1 218 ? -26.358 4.491 17.427 1.00 89.44 218 LEU A O 1
ATOM 1726 N N . LEU A 1 219 ? -24.922 6.140 16.897 1.00 89.62 219 LEU A N 1
ATOM 1727 C CA . LEU A 1 219 ? -25.741 7.217 17.450 1.00 89.62 219 LEU A CA 1
ATOM 1728 C C . LEU A 1 219 ? -27.041 7.391 16.659 1.00 89.62 219 LEU A C 1
ATOM 1730 O O . LEU A 1 219 ? -28.107 7.427 17.265 1.00 89.62 219 LEU A O 1
ATOM 1734 N N . GLU A 1 220 ? -26.977 7.416 15.327 1.00 90.00 220 GLU A N 1
ATOM 1735 C CA . GLU A 1 220 ? -28.166 7.524 14.471 1.00 90.00 220 GLU A CA 1
ATOM 1736 C C . GLU A 1 220 ? -29.147 6.365 14.695 1.00 90.00 220 GLU A C 1
ATOM 1738 O O . GLU A 1 220 ? -30.351 6.582 14.816 1.00 90.00 220 GLU A O 1
ATOM 1743 N N . ARG A 1 221 ? -28.636 5.136 14.839 1.00 86.75 221 ARG A N 1
ATOM 1744 C CA . ARG A 1 221 ? -29.456 3.944 15.118 1.00 86.75 221 ARG A CA 1
ATOM 1745 C C . ARG A 1 221 ? -30.097 3.930 16.503 1.00 86.75 221 ARG A C 1
ATOM 1747 O O . ARG A 1 221 ? -31.077 3.221 16.682 1.00 86.75 221 ARG A O 1
ATOM 1754 N N . ASN A 1 222 ? -29.528 4.641 17.473 1.00 81.25 222 ASN A N 1
ATOM 1755 C CA . ASN A 1 222 ? -30.068 4.716 18.832 1.00 81.25 222 ASN A CA 1
ATOM 1756 C C . ASN A 1 222 ? -31.099 5.847 18.995 1.00 81.25 222 ASN A C 1
ATOM 1758 O O . ASN A 1 222 ? -31.797 5.885 20.007 1.00 81.25 222 ASN A O 1
ATOM 1762 N N . VAL A 1 223 ? -31.155 6.784 18.043 1.00 78.06 223 VAL A N 1
ATOM 1763 C CA . VAL A 1 223 ? -32.093 7.920 18.036 1.00 78.06 223 VAL A CA 1
ATOM 1764 C C . VAL A 1 223 ? -33.323 7.646 17.153 1.00 78.06 223 VAL A C 1
ATOM 1766 O O . VAL A 1 223 ? -34.351 8.296 17.343 1.00 78.06 223 VAL A O 1
ATOM 1769 N N . ALA A 1 224 ? -33.230 6.694 16.218 1.00 62.88 224 ALA A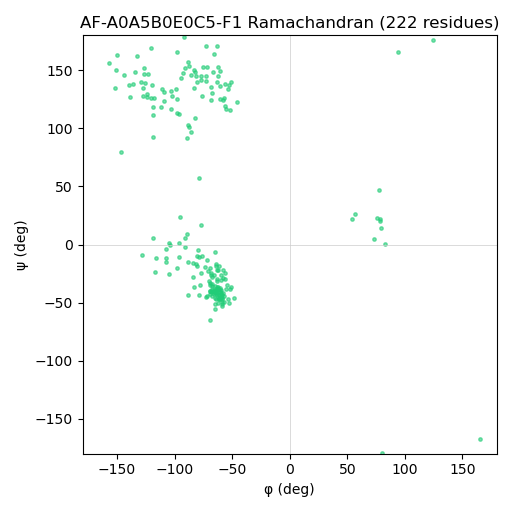 N 1
ATOM 1770 C CA . ALA A 1 224 ? -34.327 6.211 15.370 1.00 62.88 224 ALA A CA 1
ATOM 1771 C C . ALA A 1 224 ? -35.130 5.080 16.034 1.00 62.88 224 ALA A C 1
ATOM 1773 O O . ALA A 1 224 ? -36.367 5.065 15.8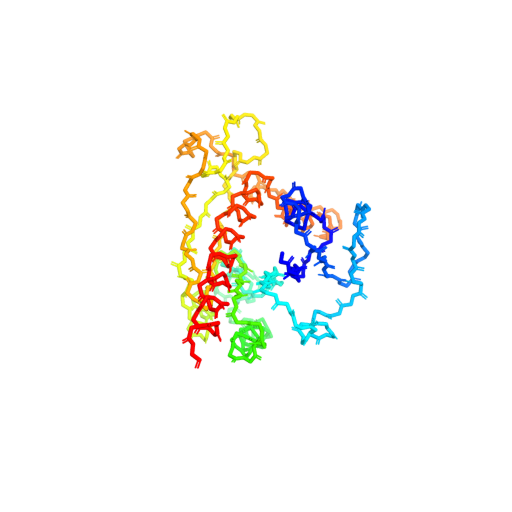40 1.00 62.88 224 ALA A O 1
#